Protein AF-A0A957YM64-F1 (afdb_monomer_lite)

Structure (mmCIF, N/CA/C/O backbone):
data_AF-A0A957YM64-F1
#
_entry.id   AF-A0A957YM64-F1
#
loop_
_atom_site.group_PDB
_atom_site.id
_atom_site.type_symbol
_atom_site.label_atom_id
_atom_site.label_alt_id
_atom_site.label_comp_id
_atom_site.label_asym_id
_atom_site.label_entity_id
_atom_site.label_seq_id
_atom_site.pdbx_PDB_ins_code
_atom_site.Cartn_x
_atom_site.Cartn_y
_atom_site.Cartn_z
_atom_site.occupancy
_atom_site.B_iso_or_equiv
_atom_site.auth_seq_id
_atom_site.auth_comp_id
_atom_site.auth_asym_id
_atom_site.auth_atom_id
_atom_site.pdbx_PDB_model_num
ATOM 1 N N . HIS A 1 1 ? -26.240 4.991 -35.172 1.00 28.50 1 HIS A N 1
ATOM 2 C CA . HIS A 1 1 ? -24.871 5.489 -35.412 1.00 28.50 1 HIS A CA 1
ATOM 3 C C . HIS A 1 1 ? -24.410 6.302 -34.207 1.00 28.50 1 HIS A C 1
ATOM 5 O O . HIS A 1 1 ? -24.836 7.437 -34.072 1.00 28.50 1 HIS A O 1
ATOM 11 N N . PHE A 1 2 ? -23.582 5.738 -33.323 1.00 34.59 2 PHE A N 1
ATOM 12 C CA . PHE A 1 2 ? -22.894 6.510 -32.280 1.00 34.59 2 PHE A CA 1
ATOM 13 C C . PHE A 1 2 ? -21.469 6.802 -32.771 1.00 34.59 2 PHE A C 1
ATOM 15 O O . PHE A 1 2 ? -20.614 5.925 -32.748 1.00 34.59 2 PHE A O 1
ATOM 22 N N . ARG A 1 3 ? -21.245 8.012 -33.301 1.00 37.53 3 ARG A N 1
ATOM 23 C CA . ARG A 1 3 ? -19.926 8.552 -33.675 1.00 37.53 3 ARG A CA 1
ATOM 24 C C . ARG A 1 3 ? -19.455 9.472 -32.547 1.00 37.53 3 ARG A C 1
ATOM 26 O O . ARG A 1 3 ? -19.751 10.659 -32.566 1.00 37.53 3 ARG A O 1
ATOM 33 N N . GLY A 1 4 ? -18.780 8.909 -31.553 1.00 42.22 4 GLY A N 1
ATOM 34 C CA . GLY A 1 4 ? -18.268 9.661 -30.404 1.00 42.22 4 GLY A CA 1
ATOM 35 C C . GLY A 1 4 ? -17.292 8.833 -29.578 1.00 42.22 4 GLY A C 1
ATOM 36 O O . GLY A 1 4 ? -17.450 8.732 -28.369 1.00 42.22 4 GLY A O 1
ATOM 37 N N . GLY A 1 5 ? -16.356 8.146 -30.239 1.00 42.66 5 GLY A N 1
ATOM 38 C CA . GLY A 1 5 ? -15.347 7.344 -29.551 1.00 42.66 5 GLY A CA 1
ATOM 39 C C . GLY A 1 5 ? -14.359 8.242 -28.809 1.00 42.66 5 GLY A C 1
ATOM 40 O O . GLY A 1 5 ? -13.780 9.143 -29.412 1.00 42.66 5 GLY A O 1
ATOM 41 N N . LEU A 1 6 ? -14.180 7.994 -27.513 1.00 49.25 6 LEU A N 1
ATOM 42 C CA . LEU A 1 6 ? -13.070 8.535 -26.730 1.00 49.25 6 LEU A CA 1
ATOM 43 C C . LEU A 1 6 ? -11.782 7.800 -27.121 1.00 49.25 6 LEU A C 1
ATOM 45 O O . LEU A 1 6 ? -11.817 6.608 -27.433 1.00 49.25 6 LEU A O 1
ATOM 49 N N . GLY A 1 7 ? -10.646 8.499 -27.105 1.00 53.06 7 GLY A N 1
ATOM 50 C CA . GLY A 1 7 ? -9.351 7.857 -27.339 1.00 53.06 7 GLY A CA 1
ATOM 51 C C . GLY A 1 7 ? -9.031 6.846 -26.232 1.00 53.06 7 GLY A C 1
ATOM 52 O O . GLY A 1 7 ? -9.402 7.061 -25.078 1.00 53.06 7 GLY A O 1
ATOM 53 N N . ALA A 1 8 ? -8.308 5.769 -26.553 1.00 53.97 8 ALA A N 1
ATOM 54 C CA . ALA A 1 8 ? -7.922 4.735 -25.582 1.00 53.97 8 ALA A CA 1
ATOM 55 C C . ALA A 1 8 ? -7.290 5.286 -24.274 1.00 53.97 8 ALA A C 1
ATOM 57 O O . ALA A 1 8 ? -7.686 4.823 -23.205 1.00 53.97 8 ALA A O 1
ATOM 58 N N . PRO A 1 9 ? -6.433 6.333 -24.297 1.00 52.88 9 PRO A N 1
ATOM 59 C CA . PRO A 1 9 ? -5.897 6.932 -23.067 1.00 52.88 9 PRO A CA 1
ATOM 60 C C . PRO A 1 9 ? -6.955 7.631 -22.196 1.00 52.88 9 PRO A C 1
ATOM 62 O O . PRO A 1 9 ? -6.864 7.639 -20.972 1.00 52.88 9 PRO A O 1
ATOM 65 N N . GLN A 1 10 ? -7.985 8.219 -22.815 1.00 53.41 10 GLN A N 1
ATOM 66 C CA . GLN A 1 10 ? -9.077 8.881 -22.090 1.00 53.41 10 GLN A CA 1
ATOM 67 C C . GLN A 1 10 ? -9.998 7.860 -21.418 1.00 53.41 10 GLN A C 1
ATOM 69 O O . GLN A 1 10 ? -10.504 8.124 -20.331 1.00 53.41 10 GLN A O 1
ATOM 74 N N . ILE A 1 11 ? -10.192 6.700 -22.053 1.00 58.19 11 ILE A N 1
ATOM 75 C CA . ILE A 1 11 ? -10.956 5.582 -21.493 1.00 58.19 11 ILE A CA 1
ATOM 76 C C . ILE A 1 11 ? -10.218 4.991 -20.286 1.00 58.19 11 ILE A C 1
ATOM 78 O O . ILE A 1 11 ? -10.838 4.845 -19.235 1.00 58.19 11 ILE A O 1
ATOM 82 N N . GLY A 1 12 ? -8.906 4.749 -20.400 1.00 58.53 12 GLY A N 1
ATOM 83 C CA . GLY A 1 12 ? -8.087 4.228 -19.297 1.00 58.53 12 GLY A CA 1
ATOM 84 C C . GLY A 1 12 ? -8.167 5.096 -18.042 1.00 58.53 12 GLY A C 1
ATOM 85 O O . GLY A 1 12 ? -8.520 4.613 -16.973 1.00 58.53 12 GLY A O 1
ATOM 86 N N . ARG A 1 13 ? -8.006 6.418 -18.192 1.00 60.44 13 ARG A N 1
ATOM 87 C CA . ARG A 1 13 ? -8.088 7.352 -17.058 1.00 60.44 13 ARG A CA 1
ATOM 88 C C . ARG A 1 13 ? -9.453 7.354 -16.361 1.00 60.44 13 ARG A C 1
ATOM 90 O O . ARG A 1 13 ? -9.515 7.486 -15.142 1.00 60.44 13 ARG A O 1
ATOM 97 N N . ILE A 1 14 ? -10.547 7.227 -17.119 1.00 63.06 14 ILE A N 1
ATOM 98 C CA . ILE A 1 14 ? -11.903 7.150 -16.549 1.00 63.06 14 ILE A CA 1
ATOM 99 C C . ILE A 1 14 ? -12.043 5.882 -15.704 1.00 63.06 14 ILE A C 1
ATOM 101 O O . ILE A 1 14 ? -12.552 5.951 -14.588 1.00 63.06 14 ILE A O 1
ATOM 105 N N . ILE A 1 15 ? -11.563 4.747 -16.214 1.00 66.19 15 ILE A N 1
ATOM 106 C CA . ILE A 1 15 ? -11.593 3.469 -15.497 1.00 66.19 15 ILE A CA 1
ATOM 107 C C . ILE A 1 15 ? -10.745 3.544 -14.230 1.00 66.19 15 ILE A C 1
ATOM 109 O O . ILE A 1 15 ? -11.214 3.122 -13.179 1.00 66.19 15 ILE A O 1
ATOM 113 N N . SER A 1 16 ? -9.563 4.159 -14.297 1.00 68.56 16 SER A N 1
ATOM 114 C CA . SER A 1 16 ? -8.715 4.376 -13.125 1.00 68.56 16 SER A CA 1
ATOM 115 C C . SER A 1 16 ? -9.395 5.183 -12.035 1.00 68.56 16 SER A C 1
ATOM 117 O O . SER A 1 16 ? -9.444 4.758 -10.887 1.00 68.56 16 SER A O 1
ATOM 119 N N . THR A 1 17 ? -10.007 6.313 -12.394 1.00 72.19 17 THR A N 1
ATOM 120 C CA . THR A 1 17 ? -10.738 7.137 -11.420 1.00 72.19 17 THR A CA 1
ATOM 121 C C . THR A 1 17 ? -11.903 6.371 -10.788 1.00 72.19 17 THR A C 1
ATOM 123 O O . THR A 1 17 ? -12.185 6.528 -9.601 1.00 72.19 17 THR A O 1
ATOM 126 N N . LEU A 1 18 ? -12.591 5.533 -11.565 1.00 73.31 18 LEU A N 1
ATOM 127 C CA . LEU A 1 18 ? -13.686 4.709 -11.057 1.00 73.31 18 LEU A CA 1
ATOM 128 C C . LEU A 1 18 ? -13.192 3.621 -10.107 1.00 73.31 18 LEU A C 1
ATOM 130 O O . LEU A 1 18 ? -13.816 3.417 -9.068 1.00 73.31 18 LEU A O 1
ATOM 134 N N . ASN A 1 19 ? -12.087 2.954 -10.444 1.00 79.69 19 ASN A N 1
ATOM 135 C CA . ASN A 1 19 ? -11.495 1.945 -9.578 1.00 79.69 19 ASN A CA 1
ATOM 136 C C . ASN A 1 19 ? -11.005 2.570 -8.264 1.00 79.69 19 ASN A C 1
ATOM 138 O O . ASN A 1 19 ? -11.348 2.086 -7.192 1.00 79.69 19 ASN A O 1
ATOM 142 N N . ASP A 1 20 ? -10.341 3.726 -8.326 1.00 85.50 20 ASP A N 1
ATOM 143 C CA . ASP A 1 20 ? -9.937 4.475 -7.131 1.00 85.50 20 ASP A CA 1
ATOM 144 C C . ASP A 1 20 ? -11.128 4.845 -6.246 1.00 85.50 20 ASP A C 1
ATOM 146 O O . ASP A 1 20 ? -11.065 4.748 -5.019 1.00 85.50 20 ASP A O 1
ATOM 150 N N . THR A 1 21 ? -12.230 5.268 -6.872 1.00 85.62 21 THR A N 1
ATOM 151 C CA . THR A 1 21 ? -13.464 5.625 -6.165 1.00 85.62 21 THR A CA 1
ATOM 152 C C . THR A 1 21 ? -14.078 4.400 -5.492 1.00 85.62 21 THR A C 1
ATOM 154 O O . THR A 1 21 ? -14.506 4.484 -4.343 1.00 85.62 21 THR A O 1
ATOM 157 N N . LEU A 1 22 ? -14.101 3.258 -6.185 1.00 87.44 22 LEU A N 1
ATOM 158 C CA . LEU A 1 22 ? -14.574 1.993 -5.632 1.00 87.44 22 LEU A CA 1
ATOM 159 C C . LEU A 1 22 ? -13.719 1.555 -4.446 1.00 87.44 22 LEU A C 1
ATOM 161 O O . LEU A 1 22 ? -14.273 1.312 -3.380 1.00 87.44 22 LEU A O 1
ATOM 165 N N . ILE A 1 23 ? -12.398 1.475 -4.621 1.00 92.25 23 ILE A N 1
ATOM 166 C CA . ILE A 1 23 ? -11.456 1.086 -3.568 1.00 92.25 23 ILE A CA 1
ATOM 167 C C . ILE A 1 23 ? -11.637 2.010 -2.366 1.00 92.25 23 ILE A C 1
ATOM 169 O O . ILE A 1 23 ? -11.862 1.533 -1.260 1.00 92.25 23 ILE A O 1
ATOM 173 N N . SER A 1 24 ? -11.652 3.327 -2.585 1.00 94.38 24 SER A N 1
ATOM 174 C CA . SER A 1 24 ? -11.870 4.304 -1.514 1.00 94.38 24 SER A CA 1
ATOM 175 C C . SER A 1 24 ? -13.193 4.087 -0.787 1.00 94.38 24 SER A C 1
ATOM 177 O O . SER A 1 24 ? -13.242 4.201 0.435 1.00 94.38 24 SER A O 1
ATOM 179 N N . ARG A 1 25 ? -14.273 3.763 -1.509 1.00 94.19 25 ARG A N 1
ATOM 180 C CA . ARG A 1 25 ? -15.571 3.500 -0.882 1.00 94.19 25 ARG A CA 1
ATOM 181 C C . ARG A 1 25 ? -15.588 2.176 -0.120 1.00 94.19 25 ARG A C 1
ATOM 183 O O . ARG A 1 25 ? -16.171 2.124 0.954 1.00 94.19 25 ARG A O 1
ATOM 190 N N . LEU A 1 26 ? -14.952 1.127 -0.636 1.00 95.12 26 LEU A N 1
ATOM 191 C CA . LEU A 1 26 ? -14.823 -0.153 0.065 1.00 95.12 26 LEU A CA 1
ATOM 192 C C . LEU A 1 26 ? -13.991 -0.015 1.339 1.00 95.12 26 LEU A C 1
ATOM 194 O O . LEU A 1 26 ? -14.335 -0.612 2.352 1.00 95.12 26 LEU A O 1
ATOM 198 N N . VAL A 1 27 ? -12.941 0.803 1.298 1.00 97.31 27 VAL A N 1
ATOM 199 C CA . VAL A 1 27 ? -12.133 1.133 2.470 1.00 97.31 27 VAL A CA 1
ATOM 200 C C . VAL A 1 27 ? -12.973 1.878 3.516 1.00 97.31 27 VAL A C 1
ATOM 202 O O . VAL A 1 27 ? -12.989 1.469 4.670 1.00 97.31 27 VAL A O 1
ATOM 205 N N . GLN A 1 28 ? -13.761 2.883 3.117 1.00 96.75 28 GLN A N 1
ATOM 206 C CA . GLN A 1 28 ? -14.695 3.562 4.032 1.00 96.75 28 GLN A CA 1
ATOM 207 C C . GLN A 1 28 ? -15.722 2.602 4.644 1.00 96.75 28 GLN A C 1
ATOM 209 O O . GLN A 1 28 ? -15.986 2.668 5.836 1.00 96.75 28 GLN A O 1
ATOM 214 N N . LEU A 1 29 ? -16.289 1.690 3.847 1.00 96.81 29 LEU A N 1
ATOM 215 C CA . LEU A 1 29 ? -17.212 0.667 4.351 1.00 96.81 29 LEU A CA 1
ATOM 216 C C . LEU A 1 29 ? -16.528 -0.276 5.353 1.00 96.81 29 LEU A C 1
ATOM 218 O O . LEU A 1 29 ? -17.151 -0.684 6.328 1.00 96.81 29 LEU A O 1
ATOM 222 N N . ALA A 1 30 ? -15.250 -0.598 5.142 1.00 97.38 30 ALA A N 1
ATOM 223 C CA . ALA A 1 30 ? -14.474 -1.378 6.099 1.00 97.38 30 ALA A CA 1
ATOM 224 C C . ALA A 1 30 ? -14.286 -0.619 7.423 1.00 97.38 30 ALA A C 1
ATOM 226 O O . ALA A 1 30 ? -14.430 -1.215 8.483 1.00 97.38 30 ALA A O 1
ATOM 227 N N . GLU A 1 31 ? -14.008 0.687 7.381 1.00 97.62 31 GLU A N 1
ATOM 228 C CA . GLU A 1 31 ? -13.911 1.540 8.579 1.00 97.62 31 GLU A CA 1
ATOM 229 C C . GLU A 1 31 ? -15.266 1.707 9.292 1.00 97.62 31 GLU A C 1
ATOM 231 O O . GLU A 1 31 ? -15.326 1.753 10.520 1.00 97.62 31 GLU A O 1
ATOM 236 N N . GLU A 1 32 ? -16.372 1.767 8.545 1.00 97.31 32 GLU A N 1
ATOM 237 C CA . GLU A 1 32 ? -17.729 1.784 9.106 1.00 97.31 32 GLU A CA 1
ATOM 238 C C . GLU A 1 32 ? -18.035 0.477 9.877 1.00 97.31 32 GLU A C 1
ATOM 240 O O . GLU A 1 32 ? -18.640 0.528 10.949 1.00 97.31 32 GLU A O 1
ATOM 245 N N . GLU A 1 33 ? -17.580 -0.677 9.370 1.00 96.81 33 GLU A N 1
ATOM 246 C CA . GLU A 1 33 ? -17.783 -2.008 9.971 1.00 96.81 33 GLU A CA 1
ATOM 247 C C . GLU A 1 33 ? -16.820 -2.291 11.144 1.00 96.81 33 GLU A C 1
ATOM 249 O O . GLU A 1 33 ? -17.227 -2.801 12.189 1.00 96.81 33 GLU A O 1
ATOM 254 N N . LEU A 1 34 ? -15.531 -1.980 10.977 1.00 97.38 34 LEU A N 1
ATOM 255 C CA . LEU A 1 34 ? -14.463 -2.311 11.931 1.00 97.38 34 LEU A CA 1
ATOM 256 C C . LEU A 1 34 ? -14.285 -1.249 13.028 1.00 97.38 34 LEU A C 1
ATOM 258 O O . LEU A 1 34 ? -13.658 -1.522 14.055 1.00 97.38 34 LEU A O 1
ATOM 262 N N . GLY A 1 35 ? -14.835 -0.049 12.829 1.00 97.25 35 GLY A N 1
ATOM 263 C CA . GLY A 1 35 ? -14.542 1.136 13.631 1.00 97.25 35 GLY A CA 1
ATOM 264 C C . GLY A 1 35 ? -13.375 1.950 13.058 1.00 97.25 35 GLY A C 1
ATOM 265 O O . GLY A 1 35 ? -12.783 1.565 12.057 1.00 97.25 35 GLY A O 1
ATOM 266 N N . PRO A 1 36 ? -13.033 3.101 13.664 1.00 96.19 36 PRO A N 1
ATOM 267 C CA . PRO A 1 36 ? -11.994 3.975 13.129 1.00 96.19 36 PRO A CA 1
ATOM 268 C C . PRO A 1 36 ? -10.610 3.304 13.150 1.00 96.19 36 PRO A C 1
ATOM 270 O O . PRO A 1 36 ? -10.307 2.565 14.095 1.00 96.19 36 PRO A O 1
ATOM 273 N N . PRO A 1 37 ? -9.731 3.613 12.177 1.00 97.44 37 PRO A N 1
ATOM 274 C CA . PRO A 1 37 ? -8.383 3.067 12.156 1.00 97.44 37 PRO A CA 1
ATOM 275 C C . PRO A 1 37 ? -7.593 3.499 13.402 1.00 97.44 37 PRO A C 1
ATOM 277 O O . PRO A 1 37 ? -7.702 4.648 13.842 1.00 97.44 37 PRO A O 1
ATOM 280 N N . PRO A 1 38 ? -6.754 2.615 13.973 1.00 97.19 38 PRO A N 1
ATOM 281 C CA . PRO A 1 38 ? -6.012 2.911 15.199 1.00 97.19 38 PRO A CA 1
ATOM 282 C C . PRO A 1 38 ? -4.892 3.943 14.995 1.00 97.19 38 PRO A C 1
ATOM 284 O O . PRO A 1 38 ? -4.346 4.460 15.970 1.00 97.19 38 PRO A O 1
ATOM 287 N N . MET A 1 39 ? -4.519 4.222 13.743 1.00 97.75 39 MET A N 1
ATOM 288 C CA . MET A 1 39 ? -3.472 5.167 13.354 1.00 97.75 39 MET A CA 1
ATOM 289 C C . MET A 1 39 ? -3.601 5.548 11.871 1.00 97.75 39 MET A C 1
ATOM 291 O O . MET A 1 39 ? -4.301 4.852 11.131 1.00 97.75 39 MET A O 1
ATOM 295 N N . PRO A 1 40 ? -2.892 6.598 11.417 1.00 98.06 40 PRO A N 1
ATOM 296 C CA . PRO A 1 40 ? -2.796 6.920 9.999 1.00 98.06 40 PRO A CA 1
ATOM 297 C C . PRO A 1 40 ? -2.280 5.741 9.173 1.00 98.06 40 PRO A C 1
ATOM 299 O O . PRO A 1 40 ? -1.345 5.034 9.568 1.00 98.06 40 PRO A O 1
ATOM 302 N N . TYR A 1 41 ? -2.868 5.563 7.997 1.00 98.62 41 TYR A N 1
ATOM 303 C CA . TYR A 1 41 ? -2.463 4.558 7.021 1.00 98.62 41 TYR A CA 1
ATOM 304 C C . TYR A 1 41 ? -2.656 5.085 5.597 1.00 98.62 41 TYR A C 1
ATOM 306 O O . TYR A 1 41 ? -3.226 6.155 5.381 1.00 98.62 41 TYR A O 1
ATOM 314 N N . ALA A 1 42 ? -2.145 4.346 4.623 1.00 98.38 42 ALA A N 1
ATOM 315 C CA . ALA A 1 42 ? -2.351 4.578 3.210 1.00 98.38 42 ALA A CA 1
ATOM 316 C C . ALA A 1 42 ? -2.662 3.248 2.522 1.00 98.38 42 ALA A C 1
ATOM 318 O O . ALA A 1 42 ? -1.883 2.296 2.603 1.00 98.38 42 ALA A O 1
ATOM 319 N N . TRP A 1 43 ? -3.786 3.208 1.810 1.00 98.06 43 TRP A N 1
ATOM 320 C CA . TRP A 1 43 ? -4.037 2.192 0.797 1.00 98.06 43 TRP A CA 1
ATOM 321 C C . TRP A 1 43 ? -3.363 2.636 -0.494 1.00 98.06 43 TRP A C 1
ATOM 323 O O . TRP A 1 43 ? -3.702 3.692 -1.047 1.00 98.06 43 TRP A O 1
ATOM 333 N N . ILE A 1 44 ? -2.417 1.840 -0.975 1.00 94.75 44 ILE A N 1
ATOM 334 C CA . ILE A 1 44 ? -1.680 2.116 -2.202 1.00 94.75 44 ILE A CA 1
ATOM 335 C C . ILE A 1 44 ? -2.011 1.086 -3.272 1.00 94.75 44 ILE A C 1
ATOM 337 O O . ILE A 1 44 ? -2.309 -0.070 -2.980 1.00 94.75 44 ILE A O 1
ATOM 341 N N . VAL A 1 45 ? -1.941 1.533 -4.516 1.00 90.19 45 VAL A N 1
ATOM 342 C CA . VAL A 1 45 ? -1.958 0.683 -5.707 1.00 90.19 45 VAL A CA 1
ATOM 343 C C . VAL A 1 45 ? -0.671 0.909 -6.483 1.00 90.19 45 VAL A C 1
ATOM 345 O O . VAL A 1 45 ? -0.040 1.958 -6.335 1.00 90.19 45 VAL A O 1
ATOM 348 N N . PHE A 1 46 ? -0.265 -0.047 -7.302 1.00 81.38 46 PHE A N 1
ATOM 349 C CA . PHE A 1 46 ? 0.983 0.034 -8.064 1.00 81.38 46 PHE A CA 1
ATOM 350 C C . PHE A 1 46 ? 0.831 -0.637 -9.435 1.00 81.38 46 PHE A C 1
ATOM 352 O O . PHE A 1 46 ? -0.282 -0.935 -9.874 1.00 81.38 46 PHE A O 1
ATOM 359 N N . GLY A 1 47 ? 1.922 -0.753 -10.193 1.00 66.31 47 GLY A N 1
ATOM 360 C CA . GLY A 1 47 ? 1.868 -1.245 -11.567 1.00 66.31 47 GLY A CA 1
ATOM 361 C C . GLY A 1 47 ? 0.966 -0.388 -12.467 1.00 66.31 47 GLY A C 1
ATOM 362 O O . GLY A 1 47 ? 0.993 0.844 -12.428 1.00 66.31 47 GLY A O 1
ATOM 363 N N . SER A 1 48 ? 0.153 -1.033 -13.308 1.00 60.28 48 SER A N 1
ATOM 364 C CA . SER A 1 48 ? -0.738 -0.313 -14.236 1.00 60.28 48 SER A CA 1
ATOM 365 C C . SER A 1 48 ? -1.820 0.520 -13.527 1.00 60.28 48 SER A C 1
ATOM 367 O O . SER A 1 48 ? -2.264 1.538 -14.068 1.00 60.28 48 SER A O 1
ATOM 369 N N . GLU A 1 49 ? -2.194 0.142 -12.300 1.00 53.41 49 GLU A N 1
ATOM 370 C CA . GLU A 1 49 ? -3.114 0.900 -11.442 1.00 53.41 49 GLU A CA 1
ATOM 371 C C . GLU A 1 49 ? -2.445 2.144 -10.847 1.00 53.41 49 GLU A C 1
ATOM 373 O O . GLU A 1 49 ? -3.045 3.224 -10.772 1.00 53.41 49 GLU A O 1
ATOM 378 N N . GLY A 1 50 ? -1.164 2.014 -10.503 1.00 45.62 50 GLY A N 1
ATOM 379 C CA . GLY A 1 50 ? -0.304 3.119 -10.091 1.00 45.62 50 GLY A CA 1
ATOM 380 C C . GLY A 1 50 ? -0.135 4.165 -11.195 1.00 45.62 50 GLY A C 1
ATOM 381 O O . GLY A 1 50 ? -0.374 5.355 -10.973 1.00 45.62 50 GLY A O 1
ATOM 382 N N . ARG A 1 51 ? 0.145 3.715 -12.426 1.00 54.59 51 ARG A N 1
ATOM 383 C CA . ARG A 1 51 ? 0.339 4.581 -13.607 1.00 54.59 51 ARG A CA 1
ATOM 384 C C . ARG A 1 51 ? -0.946 5.131 -14.234 1.00 54.59 51 ARG A C 1
ATOM 386 O O . ARG A 1 51 ? -0.870 5.914 -15.177 1.00 54.59 51 ARG A O 1
ATOM 393 N N . SER A 1 52 ? -2.125 4.780 -13.713 1.00 50.53 52 SER A N 1
ATOM 394 C CA . SER A 1 52 ? -3.425 5.179 -14.288 1.00 50.53 52 SER A CA 1
ATOM 395 C C . SER A 1 52 ? -3.615 4.737 -15.753 1.00 50.53 52 SER A C 1
ATOM 397 O O . SER A 1 52 ? -4.236 5.436 -16.558 1.00 50.53 52 SER A O 1
ATOM 399 N N . GLU A 1 53 ? -3.068 3.573 -16.111 1.00 50.16 53 GLU A N 1
ATOM 400 C CA . GLU A 1 53 ? -3.117 2.989 -17.462 1.00 50.16 53 GLU A CA 1
ATOM 401 C C . GLU A 1 53 ? -4.141 1.840 -17.554 1.00 50.16 53 GLU A C 1
ATOM 403 O O . GLU A 1 53 ? -4.054 0.986 -18.437 1.00 50.16 53 GLU A O 1
ATOM 408 N N . GLN A 1 54 ? -5.106 1.790 -16.628 1.00 47.88 54 GLN A N 1
ATOM 409 C CA . GLN A 1 54 ? -5.969 0.624 -16.433 1.00 47.88 54 GLN A CA 1
ATOM 410 C C . GLN A 1 54 ? -6.818 0.280 -17.664 1.00 47.88 54 GLN A C 1
ATOM 412 O O . GLN A 1 54 ? -7.466 1.125 -18.289 1.00 47.88 54 GLN A O 1
ATOM 417 N N . ALA A 1 55 ? -6.844 -1.018 -17.972 1.00 52.53 55 ALA A N 1
ATOM 418 C CA . ALA A 1 55 ? -7.791 -1.627 -18.894 1.00 52.53 55 ALA A CA 1
ATOM 419 C C . ALA A 1 55 ? -9.108 -1.975 -18.172 1.00 52.53 55 ALA A C 1
ATOM 421 O O . ALA A 1 55 ? -9.273 -1.777 -16.976 1.00 52.53 55 ALA A O 1
ATOM 422 N N . LEU A 1 56 ? -10.083 -2.494 -18.918 1.00 47.72 56 LEU A N 1
ATOM 423 C CA . LEU A 1 56 ? -11.487 -2.585 -18.490 1.00 47.72 56 LEU A CA 1
ATOM 424 C C . LEU A 1 56 ? -11.829 -3.656 -17.456 1.00 47.72 56 LEU A C 1
ATOM 426 O O . LEU A 1 56 ? -12.953 -3.670 -16.960 1.00 47.72 56 LEU A O 1
ATOM 430 N N . LEU A 1 57 ? -10.862 -4.506 -17.138 1.00 51.19 57 LEU A N 1
ATOM 431 C CA . LEU A 1 57 ? -10.825 -5.410 -15.998 1.00 51.19 57 LEU A CA 1
ATOM 432 C C . LEU A 1 57 ? -9.344 -5.648 -15.704 1.00 51.19 57 LEU A C 1
ATOM 434 O O . LEU A 1 57 ? -8.672 -6.286 -16.517 1.00 51.19 57 LEU A O 1
ATOM 438 N N . THR A 1 58 ? -8.849 -5.104 -14.598 1.00 60.06 58 THR A N 1
ATOM 439 C CA . THR A 1 58 ? -7.493 -5.355 -14.106 1.00 60.06 58 THR A CA 1
ATOM 440 C C . THR A 1 58 ? -7.540 -6.283 -12.901 1.00 60.06 58 THR A C 1
ATOM 442 O O . THR A 1 58 ? -8.511 -6.321 -12.141 1.00 60.06 58 THR A O 1
ATOM 445 N N . ASP A 1 59 ? -6.498 -7.091 -12.795 1.00 64.31 59 ASP A N 1
ATOM 446 C CA . ASP A 1 59 ? -6.062 -7.750 -11.578 1.00 64.31 59 ASP A CA 1
ATOM 447 C C . ASP A 1 59 ? -5.789 -6.706 -10.483 1.00 64.31 59 ASP A C 1
ATOM 449 O O . ASP A 1 59 ? -5.447 -5.557 -10.760 1.00 64.31 59 ASP A O 1
ATOM 453 N N . GLN A 1 60 ? -6.002 -7.107 -9.232 1.00 77.12 60 GLN A N 1
ATOM 454 C CA . GLN A 1 60 ? -5.798 -6.250 -8.067 1.00 77.12 60 GLN A CA 1
ATOM 455 C C . GLN A 1 60 ? -4.307 -6.129 -7.719 1.00 77.12 60 GLN A C 1
ATOM 457 O O . GLN A 1 60 ? -3.736 -7.108 -7.256 1.00 77.12 60 GLN A O 1
ATOM 462 N N . ASP A 1 61 ? -3.714 -4.941 -7.843 1.00 85.31 61 ASP A N 1
ATOM 463 C CA . ASP A 1 61 ? -2.325 -4.673 -7.441 1.00 85.31 61 ASP A CA 1
ATOM 464 C C . ASP A 1 61 ? -2.310 -3.621 -6.324 1.00 85.31 61 ASP A C 1
ATOM 466 O O . ASP A 1 61 ? -2.249 -2.414 -6.573 1.00 85.31 61 ASP A O 1
ATOM 470 N N . ASN A 1 62 ? -2.429 -4.078 -5.073 1.00 92.56 62 ASN A N 1
ATOM 471 C CA . ASN A 1 62 ? -2.589 -3.200 -3.915 1.00 92.56 62 ASN A CA 1
ATOM 472 C C . ASN A 1 62 ? -1.748 -3.600 -2.699 1.00 92.56 62 ASN A C 1
ATOM 474 O O . ASN A 1 62 ? -1.339 -4.746 -2.530 1.00 92.56 62 ASN A O 1
ATOM 478 N N . ALA A 1 63 ? -1.495 -2.617 -1.838 1.00 96.06 63 ALA A N 1
ATOM 479 C CA . ALA A 1 63 ? -0.844 -2.788 -0.548 1.00 96.06 63 ALA A CA 1
ATOM 480 C C . ALA A 1 63 ? -1.376 -1.786 0.480 1.00 96.06 63 ALA A C 1
ATOM 482 O O . ALA A 1 63 ? -2.021 -0.790 0.142 1.00 96.06 63 ALA A O 1
ATOM 483 N N . LEU A 1 64 ? -1.072 -2.049 1.747 1.00 98.12 64 LEU A N 1
ATOM 484 C CA . LEU A 1 64 ? -1.423 -1.194 2.868 1.00 98.12 64 LEU A CA 1
ATOM 485 C C . LEU A 1 64 ? -0.165 -0.828 3.662 1.00 98.12 64 LEU A C 1
ATOM 487 O O . LEU A 1 64 ? 0.620 -1.681 4.082 1.00 98.12 64 LEU A O 1
ATOM 491 N N . VAL A 1 65 ? 0.015 0.472 3.870 1.00 98.38 65 VAL A N 1
ATOM 492 C CA . VAL A 1 65 ? 1.096 1.049 4.673 1.00 98.38 65 VAL A CA 1
ATOM 493 C C . VAL A 1 65 ? 0.474 1.697 5.901 1.00 98.38 65 VAL A C 1
ATOM 495 O O . VAL A 1 65 ? -0.404 2.538 5.744 1.00 98.38 65 VAL A O 1
ATOM 498 N N . TYR A 1 66 ? 0.908 1.358 7.112 1.00 98.44 66 TYR A N 1
ATOM 499 C CA . TYR A 1 66 ? 0.439 2.029 8.335 1.00 98.44 66 TYR A CA 1
ATOM 500 C C . TYR A 1 66 ? 1.583 2.680 9.113 1.00 98.44 66 TYR A C 1
ATOM 502 O O . TYR A 1 66 ? 2.745 2.349 8.904 1.00 98.44 66 TYR A O 1
ATOM 510 N N . ALA A 1 67 ? 1.273 3.663 9.960 1.00 97.81 67 ALA A N 1
ATOM 511 C CA . ALA A 1 67 ? 2.292 4.534 10.547 1.00 97.81 67 ALA A CA 1
ATOM 512 C C . ALA A 1 67 ? 3.361 3.770 11.350 1.00 97.81 67 ALA A C 1
ATOM 514 O O . ALA A 1 67 ? 4.549 3.904 11.070 1.00 97.81 67 ALA A O 1
ATOM 515 N N . GLU A 1 68 ? 2.942 2.957 12.321 1.00 97.12 68 GLU A N 1
ATOM 516 C CA . GLU A 1 68 ? 3.832 2.355 13.319 1.00 97.12 68 GLU A CA 1
ATOM 517 C C . GLU A 1 68 ? 3.425 0.907 13.653 1.00 97.12 68 GLU A C 1
ATOM 519 O O . GLU A 1 68 ? 2.237 0.567 13.630 1.00 97.12 68 GLU A O 1
ATOM 524 N N . PRO A 1 69 ? 4.373 0.022 14.006 1.00 96.19 69 PRO A N 1
ATOM 525 C CA . PRO A 1 69 ? 4.056 -1.344 14.404 1.00 96.19 69 PRO A CA 1
ATOM 526 C C . PRO A 1 69 ? 3.293 -1.385 15.734 1.00 96.19 69 PRO A C 1
ATOM 528 O O . PRO A 1 69 ? 3.772 -0.928 16.770 1.00 96.19 69 PRO A O 1
ATOM 531 N N . SER A 1 70 ? 2.126 -2.029 15.734 1.00 96.25 70 SER A N 1
ATOM 532 C CA . SER A 1 70 ? 1.450 -2.485 16.952 1.00 96.25 70 SER A CA 1
ATOM 533 C C . SER A 1 70 ? 0.584 -3.703 16.646 1.00 96.25 70 SER A C 1
ATOM 535 O O . SER A 1 70 ? 0.168 -3.889 15.503 1.00 96.25 70 SER A O 1
ATOM 537 N N . ASP A 1 71 ? 0.291 -4.525 17.652 1.00 94.31 71 ASP A N 1
ATOM 538 C CA . ASP A 1 71 ? -0.557 -5.710 17.460 1.00 94.31 71 ASP A CA 1
ATOM 539 C C . ASP A 1 71 ? -1.992 -5.317 17.089 1.00 94.31 71 ASP A C 1
ATOM 541 O O . ASP A 1 71 ? -2.553 -5.855 16.143 1.00 94.31 71 ASP A O 1
ATOM 545 N N . ALA A 1 72 ? -2.531 -4.276 17.732 1.00 93.81 72 ALA A N 1
ATOM 546 C CA . ALA A 1 72 ? -3.838 -3.723 17.380 1.00 93.81 72 ALA A CA 1
ATOM 547 C C . ALA A 1 72 ? -3.885 -3.199 15.933 1.00 93.81 72 ALA A C 1
ATOM 549 O O . ALA A 1 72 ? -4.872 -3.419 15.236 1.00 93.81 72 ALA A O 1
ATOM 550 N N . ALA A 1 73 ? -2.822 -2.533 15.462 1.00 94.94 73 ALA A N 1
ATOM 551 C CA . ALA A 1 73 ? -2.725 -2.104 14.067 1.00 94.94 73 ALA A CA 1
ATOM 552 C C . ALA A 1 73 ? -2.650 -3.297 13.114 1.00 94.94 73 ALA A C 1
ATOM 554 O O . ALA A 1 73 ? -3.370 -3.315 12.122 1.00 94.94 73 ALA A O 1
ATOM 555 N N . ARG A 1 74 ? -1.822 -4.303 13.424 1.00 95.69 74 ARG A N 1
ATOM 556 C CA . ARG A 1 74 ? -1.697 -5.517 12.608 1.00 95.69 74 ARG A CA 1
ATOM 557 C C . ARG A 1 74 ? -3.047 -6.203 12.418 1.00 95.69 74 ARG A C 1
ATOM 559 O O . ARG A 1 74 ? -3.438 -6.443 11.279 1.00 95.69 74 ARG A O 1
ATOM 566 N N . ASP A 1 75 ? -3.773 -6.447 13.504 1.00 97.38 75 ASP A N 1
ATOM 567 C CA . ASP A 1 75 ? -5.067 -7.133 13.455 1.00 97.38 75 ASP A CA 1
ATOM 568 C C . ASP A 1 75 ? -6.126 -6.301 12.717 1.00 97.38 75 ASP A C 1
ATOM 570 O O . ASP A 1 75 ? -6.860 -6.820 11.867 1.00 97.38 75 ASP A O 1
ATOM 574 N N . TYR A 1 76 ? -6.183 -4.995 12.999 1.00 98.50 76 TYR A N 1
ATOM 575 C CA . TYR A 1 76 ? -7.125 -4.086 12.352 1.00 98.50 76 TYR A CA 1
ATOM 576 C C . TYR A 1 76 ? -6.869 -3.987 10.843 1.00 98.50 76 TYR A C 1
ATOM 578 O O . TYR A 1 76 ? -7.782 -4.192 10.045 1.00 98.50 76 TYR A O 1
ATOM 586 N N . PHE A 1 77 ? -5.630 -3.708 10.429 1.00 98.56 77 PHE A N 1
ATOM 587 C CA . PHE A 1 77 ? -5.312 -3.496 9.018 1.00 98.56 77 PHE A CA 1
ATOM 588 C C . PHE A 1 77 ? -5.332 -4.792 8.206 1.00 98.56 77 PHE A C 1
ATOM 590 O O . PHE A 1 77 ? -5.724 -4.752 7.042 1.00 98.56 77 PHE A O 1
ATOM 597 N N . ALA A 1 78 ? -5.021 -5.944 8.811 1.00 98.25 78 ALA A N 1
ATOM 598 C CA . ALA A 1 78 ? -5.249 -7.241 8.175 1.00 98.25 78 ALA A CA 1
ATOM 599 C C . ALA A 1 78 ? -6.745 -7.485 7.913 1.00 98.25 78 ALA A C 1
ATOM 601 O O . ALA A 1 78 ? -7.120 -7.926 6.825 1.00 98.25 78 ALA A O 1
ATOM 602 N N . SER A 1 79 ? -7.607 -7.143 8.877 1.00 98.50 79 SER A N 1
ATOM 603 C CA . SER A 1 79 ? -9.065 -7.254 8.727 1.00 98.50 79 SER A CA 1
ATOM 604 C C . SER A 1 79 ? -9.603 -6.295 7.661 1.00 98.50 79 SER A C 1
ATOM 606 O O . SER A 1 79 ? -10.415 -6.693 6.825 1.00 98.50 79 SER A O 1
ATOM 608 N N . LEU A 1 80 ? -9.105 -5.055 7.638 1.00 98.62 80 LEU A N 1
ATOM 609 C CA . LEU A 1 80 ? -9.443 -4.056 6.622 1.00 98.62 80 LEU A CA 1
ATOM 610 C C . LEU A 1 80 ? -9.008 -4.512 5.221 1.00 98.62 80 LEU A C 1
ATOM 612 O O . LEU A 1 80 ? -9.803 -4.458 4.283 1.00 98.62 80 LEU A O 1
ATOM 616 N N . ALA A 1 81 ? -7.782 -5.025 5.080 1.00 98.12 81 ALA A N 1
ATOM 617 C CA . ALA A 1 81 ? -7.273 -5.556 3.819 1.00 98.12 81 ALA A CA 1
ATOM 618 C C . ALA A 1 81 ? -8.114 -6.731 3.308 1.00 98.12 81 ALA A C 1
ATOM 620 O O . ALA A 1 81 ? -8.509 -6.732 2.141 1.00 98.12 81 ALA A O 1
ATOM 621 N N . ALA A 1 82 ? -8.438 -7.692 4.178 1.00 98.00 82 ALA A N 1
ATOM 622 C CA . ALA A 1 82 ? -9.284 -8.829 3.827 1.00 98.00 82 ALA A CA 1
ATOM 623 C C . ALA A 1 82 ? -10.681 -8.380 3.373 1.00 98.00 82 ALA A C 1
ATOM 625 O O . ALA A 1 82 ? -11.149 -8.807 2.319 1.00 98.00 82 ALA A O 1
ATOM 626 N N . PHE A 1 83 ? -11.314 -7.459 4.109 1.00 97.50 83 PHE A N 1
ATOM 627 C CA . PHE A 1 83 ? -12.630 -6.928 3.751 1.00 97.50 83 PHE A CA 1
ATOM 628 C C . PHE A 1 83 ? -12.635 -6.319 2.345 1.00 97.50 83 PHE A C 1
ATOM 630 O O . PHE A 1 83 ? -13.488 -6.655 1.520 1.00 97.50 83 PHE A O 1
ATOM 637 N N . VAL A 1 84 ? -11.683 -5.428 2.060 1.00 96.06 84 VAL A N 1
ATOM 638 C CA . VAL A 1 84 ? -11.629 -4.714 0.779 1.00 96.06 84 VAL A CA 1
ATOM 639 C C . VAL A 1 84 ? -11.336 -5.680 -0.367 1.00 96.06 84 VAL A C 1
ATOM 641 O O . VAL A 1 84 ? -12.053 -5.660 -1.369 1.00 96.06 84 VAL A O 1
ATOM 644 N N . VAL A 1 85 ? -10.347 -6.566 -0.209 1.00 94.25 85 VAL A N 1
ATOM 645 C CA . VAL A 1 85 ? -9.985 -7.560 -1.232 1.00 94.25 85 VAL A CA 1
ATOM 646 C C . VAL A 1 85 ? -11.157 -8.493 -1.536 1.00 94.25 85 VAL A C 1
ATOM 648 O O . VAL A 1 85 ? -11.499 -8.673 -2.705 1.00 94.25 85 VAL A O 1
ATOM 651 N N . ASP A 1 86 ? -11.835 -9.025 -0.518 1.00 93.31 86 ASP A N 1
ATOM 652 C CA . ASP A 1 86 ? -12.976 -9.927 -0.707 1.00 93.31 86 ASP A CA 1
ATOM 653 C C . ASP A 1 86 ? -14.127 -9.250 -1.461 1.00 93.31 86 ASP A C 1
ATOM 655 O O . ASP A 1 86 ? -14.792 -9.865 -2.300 1.00 93.31 86 ASP A O 1
ATOM 659 N N . ARG A 1 87 ? -14.376 -7.963 -1.191 1.00 91.44 87 ARG A N 1
ATOM 660 C CA . ARG A 1 87 ? -15.427 -7.200 -1.878 1.00 91.44 87 ARG A CA 1
ATOM 661 C C . ARG A 1 87 ? -15.041 -6.816 -3.300 1.00 91.44 87 ARG A C 1
ATOM 663 O O . ARG A 1 87 ? -15.910 -6.847 -4.170 1.00 91.44 87 ARG A O 1
ATOM 670 N N . LEU A 1 88 ? -13.768 -6.537 -3.568 1.00 87.81 88 LEU A N 1
ATOM 671 C CA . LEU A 1 88 ? -13.263 -6.381 -4.934 1.00 87.81 88 LEU A CA 1
ATOM 672 C C . LEU A 1 88 ? -13.437 -7.682 -5.732 1.00 87.81 88 LEU A C 1
ATOM 674 O O . LEU A 1 88 ? -13.959 -7.647 -6.848 1.00 87.81 88 LEU A O 1
ATOM 678 N N . VAL A 1 89 ? -13.128 -8.838 -5.135 1.00 86.75 89 VAL A N 1
ATOM 679 C CA . VAL A 1 89 ? -13.378 -10.152 -5.754 1.00 86.75 89 VAL A CA 1
ATOM 680 C C . VAL A 1 89 ? -14.864 -10.355 -6.037 1.00 86.75 89 VAL A C 1
ATOM 682 O O . VAL A 1 89 ? -15.233 -10.712 -7.158 1.00 86.75 89 VAL A O 1
ATOM 685 N N . ALA A 1 90 ? -15.735 -10.073 -5.066 1.00 84.44 90 ALA A N 1
ATOM 686 C CA . ALA A 1 90 ? -17.184 -10.169 -5.248 1.00 84.44 90 ALA A CA 1
ATOM 687 C C . ALA A 1 90 ? -17.715 -9.211 -6.334 1.00 84.44 90 ALA A C 1
ATOM 689 O O . ALA A 1 90 ? -18.679 -9.538 -7.028 1.00 84.44 90 ALA A O 1
ATOM 690 N N . ALA A 1 91 ? -17.070 -8.055 -6.518 1.00 78.56 91 ALA A N 1
ATOM 691 C CA . ALA A 1 91 ? -17.375 -7.083 -7.567 1.00 78.56 91 ALA A CA 1
ATOM 692 C C . ALA A 1 91 ? -16.804 -7.460 -8.952 1.00 78.56 91 ALA A C 1
ATOM 694 O O . ALA A 1 91 ? -17.087 -6.768 -9.932 1.00 78.56 91 ALA A O 1
ATOM 695 N N . GLY A 1 92 ? -16.051 -8.561 -9.058 1.00 75.06 92 GLY A N 1
ATOM 696 C CA . GLY A 1 92 ? -15.518 -9.089 -10.316 1.00 75.06 92 GLY A CA 1
ATOM 697 C C . GLY A 1 92 ? -14.067 -8.711 -10.625 1.00 75.06 92 GLY A C 1
ATOM 698 O O . GLY A 1 92 ? -13.633 -8.927 -11.755 1.00 75.06 92 GLY A O 1
ATOM 699 N N . PHE A 1 93 ? -13.321 -8.180 -9.652 1.00 79.19 93 PHE A N 1
ATOM 700 C CA . PHE A 1 93 ? -11.888 -7.890 -9.766 1.00 79.19 93 PHE A CA 1
ATOM 701 C C . PHE A 1 93 ? -11.104 -9.077 -9.196 1.00 79.19 93 PHE A C 1
ATOM 703 O O . PHE A 1 93 ? -11.065 -9.249 -7.976 1.00 79.19 93 PHE A O 1
ATOM 710 N N . PRO A 1 94 ? -10.522 -9.952 -10.030 1.00 79.19 94 PRO A N 1
ATOM 711 C CA . PRO A 1 94 ? -9.837 -11.138 -9.533 1.00 79.19 94 PRO A CA 1
ATOM 712 C C . PRO A 1 94 ? -8.564 -10.768 -8.743 1.00 79.19 94 PRO A C 1
ATOM 714 O O . PRO A 1 94 ? -7.961 -9.726 -9.012 1.00 79.19 94 PRO A O 1
ATOM 717 N N . PRO A 1 95 ? -8.119 -11.617 -7.797 1.00 82.88 95 PRO A N 1
ATOM 718 C CA . PRO A 1 95 ? -6.833 -11.429 -7.127 1.00 82.88 95 PRO A CA 1
ATOM 719 C C . PRO A 1 95 ? -5.671 -11.452 -8.126 1.00 82.88 95 PRO A C 1
ATOM 721 O O . PRO A 1 95 ? -5.721 -12.201 -9.108 1.00 82.88 95 PRO A O 1
ATOM 724 N N . CYS A 1 96 ? -4.606 -10.698 -7.849 1.00 81.94 96 CYS A N 1
ATOM 725 C CA . CYS A 1 96 ? -3.382 -10.759 -8.642 1.00 81.94 96 CYS A CA 1
ATOM 726 C C . CYS A 1 96 ? -2.720 -12.144 -8.515 1.00 81.94 96 CYS A C 1
ATOM 728 O O . CYS A 1 96 ? -2.414 -12.580 -7.398 1.00 81.94 96 CYS A O 1
ATOM 730 N N . PRO A 1 97 ? -2.442 -12.846 -9.634 1.00 73.06 97 PRO A N 1
ATOM 731 C CA . PRO A 1 97 ? -1.755 -14.140 -9.614 1.00 73.06 97 PRO A CA 1
ATOM 732 C C . PRO A 1 97 ? -0.356 -14.085 -8.986 1.00 73.06 97 PRO A C 1
ATOM 734 O O . PRO A 1 97 ? 0.122 -15.097 -8.478 1.00 73.06 97 PRO A O 1
ATOM 737 N N . GLY A 1 98 ? 0.295 -12.915 -9.028 1.00 76.69 98 GLY A N 1
ATOM 738 C CA . GLY A 1 98 ? 1.594 -12.656 -8.401 1.00 76.69 98 GLY A CA 1
ATOM 739 C C . GLY A 1 98 ? 1.526 -12.439 -6.886 1.00 76.69 98 GLY A C 1
ATOM 740 O O . GLY A 1 98 ? 2.563 -12.395 -6.234 1.00 76.69 98 GLY A O 1
ATOM 741 N N . GLY A 1 99 ? 0.325 -12.334 -6.307 1.00 83.62 99 GLY A N 1
ATOM 742 C CA . GLY A 1 99 ? 0.141 -12.169 -4.866 1.00 83.62 99 GLY A CA 1
ATOM 743 C C . GLY A 1 99 ? 0.391 -10.750 -4.352 1.00 83.62 99 GLY A C 1
ATOM 744 O O . GLY A 1 99 ? 0.509 -10.571 -3.138 1.00 83.62 99 GLY A O 1
ATOM 745 N N . TYR A 1 100 ? 0.439 -9.750 -5.236 1.00 87.94 100 TYR A N 1
ATOM 746 C CA . TYR A 1 100 ? 0.595 -8.336 -4.889 1.00 87.94 100 TYR A CA 1
ATOM 747 C C . TYR A 1 100 ? -0.703 -7.721 -4.351 1.00 87.94 100 TYR A C 1
ATOM 749 O O . TYR A 1 100 ? -1.340 -6.871 -4.962 1.00 87.94 100 TYR A O 1
ATOM 757 N N . MET A 1 101 ? -1.105 -8.224 -3.190 1.00 92.62 101 MET A N 1
ATOM 758 C CA . MET A 1 101 ? -2.366 -7.929 -2.524 1.00 92.62 101 MET A CA 1
ATOM 759 C C . MET A 1 101 ? -2.103 -7.344 -1.139 1.00 92.62 101 MET A C 1
ATOM 761 O O . MET A 1 101 ? -1.216 -7.822 -0.434 1.00 92.62 101 MET A O 1
ATOM 765 N N . ALA A 1 102 ? -2.945 -6.426 -0.673 1.00 96.00 102 ALA A N 1
ATOM 766 C CA . ALA A 1 102 ? -2.876 -5.842 0.663 1.00 96.00 102 ALA A CA 1
ATOM 767 C C . ALA A 1 102 ? -3.004 -6.898 1.768 1.00 96.00 102 ALA A C 1
ATOM 769 O O . ALA A 1 102 ? -2.482 -6.707 2.857 1.00 96.00 102 ALA A O 1
ATOM 770 N N . THR A 1 103 ? -3.614 -8.052 1.490 1.00 95.44 103 THR A N 1
ATOM 771 C CA . THR A 1 103 ? -3.638 -9.197 2.417 1.00 95.44 103 THR A CA 1
ATOM 772 C C . THR A 1 103 ? -2.261 -9.830 2.644 1.00 95.44 103 THR A C 1
ATOM 774 O O . THR A 1 103 ? -2.067 -10.500 3.652 1.00 95.44 103 THR A O 1
ATOM 777 N N . ASN A 1 104 ? -1.312 -9.628 1.725 1.00 93.44 104 ASN A N 1
ATOM 778 C CA . ASN A 1 104 ? 0.075 -10.099 1.820 1.00 93.44 104 ASN A CA 1
ATOM 779 C C . ASN A 1 104 ? 1.062 -8.945 2.076 1.00 93.44 104 ASN A C 1
ATOM 781 O O . ASN A 1 104 ? 2.119 -9.152 2.663 1.0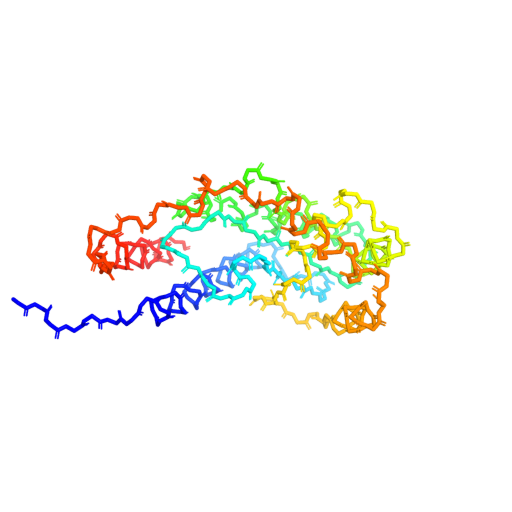0 93.44 104 ASN A O 1
ATOM 785 N N . TRP A 1 105 ? 0.711 -7.734 1.640 1.00 95.75 105 TRP A N 1
ATOM 786 C CA . TRP A 1 105 ? 1.538 -6.531 1.679 1.00 95.75 105 TRP A CA 1
ATOM 787 C C . TRP A 1 105 ? 0.902 -5.473 2.582 1.00 95.75 105 TRP A C 1
ATOM 789 O O . TRP A 1 105 ? 0.508 -4.398 2.133 1.00 95.75 105 TRP A O 1
ATOM 799 N N . CYS A 1 106 ? 0.778 -5.804 3.866 1.00 97.56 106 CYS A N 1
ATOM 800 C CA . CYS A 1 106 ? 0.247 -4.929 4.909 1.00 97.56 106 CYS A CA 1
ATOM 801 C C . CYS A 1 106 ? 1.252 -4.845 6.057 1.00 97.56 106 CYS A C 1
ATOM 803 O O . CYS A 1 106 ? 1.368 -5.774 6.856 1.00 97.56 106 CYS A O 1
ATOM 805 N N . MET A 1 107 ? 1.998 -3.744 6.126 1.00 97.94 107 MET A N 1
ATOM 806 C CA . MET A 1 107 ? 3.109 -3.587 7.072 1.00 97.94 107 MET A CA 1
ATOM 807 C C . MET A 1 107 ? 3.361 -2.100 7.388 1.00 97.94 107 MET A C 1
ATOM 809 O O . MET A 1 107 ? 2.878 -1.225 6.655 1.00 97.94 107 MET A O 1
ATOM 813 N N . PRO A 1 108 ? 4.077 -1.773 8.482 1.00 98.25 108 PRO A N 1
ATOM 814 C CA . PRO A 1 108 ? 4.307 -0.392 8.867 1.00 98.25 108 PRO A CA 1
ATOM 815 C C . PRO A 1 108 ? 5.290 0.304 7.919 1.00 98.25 108 PRO A C 1
ATOM 817 O O . PRO A 1 108 ? 6.126 -0.331 7.276 1.00 98.25 108 PRO A O 1
ATOM 820 N N . LEU A 1 109 ? 5.239 1.635 7.878 1.00 98.19 109 LEU A N 1
ATOM 821 C CA . LEU A 1 109 ? 6.072 2.476 7.015 1.00 98.19 109 LEU A CA 1
ATOM 822 C C . LEU A 1 109 ? 7.579 2.247 7.222 1.00 98.19 109 LEU A C 1
ATOM 824 O O . LEU A 1 109 ? 8.355 2.368 6.276 1.00 98.19 109 LEU A O 1
ATOM 828 N N . GLY A 1 110 ? 8.007 1.910 8.441 1.00 97.81 110 GLY A N 1
ATOM 829 C CA . GLY A 1 110 ? 9.394 1.526 8.724 1.00 97.81 110 GLY A CA 1
ATOM 830 C C . GLY A 1 110 ? 9.834 0.280 7.948 1.00 97.81 110 GLY A C 1
ATOM 831 O O . GLY A 1 110 ? 10.863 0.307 7.283 1.00 97.81 110 GLY A O 1
ATOM 832 N N . GLU A 1 111 ? 9.012 -0.772 7.947 1.00 97.56 111 GLU A N 1
ATOM 833 C CA . GLU A 1 111 ? 9.316 -2.021 7.233 1.00 97.56 111 GLU A CA 1
ATOM 834 C C . GLU A 1 111 ? 9.318 -1.817 5.709 1.00 97.56 111 GLU A C 1
ATOM 836 O O . GLU A 1 111 ? 10.181 -2.350 5.013 1.00 97.56 111 GLU A O 1
ATOM 841 N N . TRP A 1 112 ? 8.426 -0.968 5.186 1.00 96.88 112 TRP A N 1
ATOM 842 C CA . TRP A 1 112 ? 8.458 -0.563 3.776 1.00 96.88 112 TRP A CA 1
ATOM 843 C C . TRP A 1 112 ? 9.757 0.152 3.393 1.00 96.88 112 TRP A C 1
ATOM 845 O O . TRP A 1 112 ? 10.338 -0.145 2.347 1.00 96.88 112 TRP A O 1
ATOM 855 N N . GLN A 1 113 ? 10.233 1.072 4.237 1.00 96.19 113 GLN A N 1
ATOM 856 C CA . GLN A 1 113 ? 11.494 1.777 3.992 1.00 96.19 113 GLN A CA 1
ATOM 857 C C . GLN A 1 113 ? 12.688 0.819 3.982 1.00 96.19 113 GLN A C 1
ATOM 859 O O . GLN A 1 113 ? 13.598 0.984 3.164 1.00 96.19 113 GLN A O 1
ATOM 864 N N . ASP A 1 114 ? 12.679 -0.189 4.854 1.00 95.69 114 ASP A N 1
ATOM 865 C CA . ASP A 1 114 ? 13.717 -1.218 4.904 1.00 95.69 114 ASP A CA 1
ATOM 866 C C . ASP A 1 114 ? 13.702 -2.103 3.648 1.00 95.69 114 ASP A C 1
ATOM 868 O O . ASP A 1 114 ? 14.764 -2.401 3.092 1.00 95.69 114 ASP A O 1
ATOM 872 N N . LEU A 1 115 ? 12.515 -2.477 3.151 1.00 93.06 115 LEU A N 1
ATOM 873 C CA . LEU A 1 115 ? 12.368 -3.210 1.889 1.00 93.06 115 LEU A CA 1
ATOM 874 C C . LEU A 1 115 ? 12.925 -2.412 0.708 1.00 93.06 115 LEU A C 1
ATOM 876 O O . LEU A 1 115 ? 13.763 -2.925 -0.035 1.00 93.06 115 LEU A O 1
ATOM 880 N N . PHE A 1 116 ? 12.522 -1.145 0.574 1.00 92.00 116 PHE A N 1
ATOM 881 C CA . PHE A 1 116 ? 12.984 -0.267 -0.503 1.00 92.00 116 PHE A CA 1
ATOM 882 C C . PHE A 1 116 ? 14.501 -0.086 -0.446 1.00 92.00 116 PHE A C 1
ATOM 884 O O . PHE A 1 116 ? 15.190 -0.284 -1.450 1.00 92.00 116 PHE A O 1
ATOM 891 N N . ALA A 1 117 ? 15.050 0.208 0.736 1.00 91.25 117 ALA A N 1
ATOM 892 C CA . ALA A 1 117 ? 16.492 0.316 0.930 1.00 91.25 117 ALA A CA 1
ATOM 893 C C . ALA A 1 117 ? 17.217 -0.988 0.556 1.00 91.25 117 ALA A C 1
ATOM 895 O O . ALA A 1 117 ? 18.264 -0.954 -0.095 1.00 91.25 117 ALA A O 1
ATOM 896 N N . GLY A 1 118 ? 16.648 -2.138 0.923 1.00 89.19 118 GLY A N 1
ATOM 897 C CA . GLY A 1 118 ? 17.165 -3.456 0.577 1.00 89.19 118 GLY A CA 1
ATOM 898 C C . GLY A 1 118 ? 17.212 -3.699 -0.931 1.00 89.19 118 GLY A C 1
ATOM 899 O O . GLY A 1 118 ? 18.250 -4.136 -1.436 1.00 89.19 118 GLY A O 1
ATOM 900 N N . TRP A 1 119 ? 16.128 -3.384 -1.645 1.00 87.56 119 TRP A N 1
ATOM 901 C CA . TRP A 1 119 ? 16.051 -3.542 -3.099 1.00 87.56 119 TRP A CA 1
ATOM 902 C C . TRP A 1 119 ? 17.033 -2.626 -3.836 1.00 87.56 119 TRP A C 1
ATOM 904 O O . TRP A 1 119 ? 17.685 -3.060 -4.786 1.00 87.56 119 TRP A O 1
ATOM 914 N N . ILE A 1 120 ? 17.202 -1.389 -3.360 1.00 84.00 120 ILE A N 1
ATOM 915 C CA . ILE A 1 120 ? 18.136 -0.412 -3.941 1.00 84.00 120 ILE A CA 1
ATOM 916 C C . ILE A 1 120 ? 19.593 -0.825 -3.695 1.00 84.00 120 ILE A C 1
ATOM 918 O O . ILE A 1 120 ? 20.434 -0.725 -4.591 1.00 84.00 120 ILE A O 1
ATOM 922 N N . ALA A 1 121 ? 19.911 -1.283 -2.482 1.00 85.62 121 ALA A N 1
ATOM 923 C CA . ALA A 1 121 ? 21.275 -1.637 -2.100 1.00 85.62 121 ALA A CA 1
ATOM 924 C C . ALA A 1 121 ? 21.754 -2.951 -2.736 1.00 85.62 121 ALA A C 1
ATOM 926 O O . ALA A 1 121 ? 22.949 -3.107 -2.996 1.00 85.62 121 ALA A O 1
ATOM 927 N N . ARG A 1 122 ? 20.841 -3.905 -2.967 1.00 84.56 122 ARG A N 1
ATOM 928 C CA . ARG A 1 122 ? 21.140 -5.236 -3.518 1.00 84.56 122 ARG A CA 1
ATOM 929 C C . ARG A 1 122 ? 20.186 -5.566 -4.675 1.00 84.56 122 ARG A C 1
ATOM 931 O O . ARG A 1 122 ? 19.216 -6.293 -4.464 1.00 84.56 122 ARG A O 1
ATOM 938 N N . PRO A 1 123 ? 20.469 -5.070 -5.895 1.00 75.88 123 PRO A N 1
ATOM 939 C CA . PRO A 1 123 ? 19.648 -5.290 -7.087 1.00 75.88 123 PRO A CA 1
ATOM 940 C C . PRO A 1 123 ? 19.805 -6.714 -7.653 1.00 75.88 123 PRO A C 1
ATOM 942 O O . PRO A 1 123 ? 20.251 -6.924 -8.779 1.00 75.88 123 PRO A O 1
ATOM 945 N N . GLU A 1 124 ? 19.469 -7.722 -6.856 1.00 80.62 124 GLU A N 1
ATOM 946 C CA . GLU A 1 124 ? 19.329 -9.102 -7.321 1.00 80.62 124 GLU A CA 1
ATOM 947 C C . GLU A 1 124 ? 18.045 -9.256 -8.164 1.00 80.62 124 GLU A C 1
ATOM 949 O O . GLU A 1 124 ? 17.141 -8.427 -8.051 1.00 80.62 124 GLU A O 1
ATOM 954 N N . PRO A 1 125 ? 17.903 -10.306 -9.000 1.00 74.25 125 PRO A N 1
ATOM 955 C CA . PRO A 1 125 ? 16.778 -10.420 -9.933 1.00 74.25 125 PRO A CA 1
ATOM 956 C C . PRO A 1 125 ? 15.388 -10.257 -9.298 1.00 74.25 125 PRO A C 1
ATOM 958 O O . PRO A 1 125 ? 14.548 -9.561 -9.861 1.00 74.25 125 PRO A O 1
ATOM 961 N N . GLN A 1 126 ? 15.159 -10.838 -8.112 1.00 71.94 126 GLN A N 1
ATOM 962 C CA . GLN A 1 126 ? 13.896 -10.662 -7.387 1.00 71.94 126 GLN A CA 1
ATOM 963 C C . GLN A 1 126 ? 13.706 -9.206 -6.947 1.00 71.94 126 GLN A C 1
ATOM 965 O O . GLN A 1 126 ? 12.645 -8.645 -7.171 1.00 71.94 126 GLN A O 1
ATOM 970 N N . ALA A 1 127 ? 14.733 -8.574 -6.375 1.00 75.50 127 ALA A N 1
ATOM 971 C CA . ALA A 1 127 ? 14.668 -7.183 -5.928 1.00 75.50 127 ALA A CA 1
ATOM 972 C C . ALA A 1 127 ? 14.375 -6.207 -7.077 1.00 75.50 127 ALA A C 1
ATOM 974 O O . ALA A 1 127 ? 13.639 -5.247 -6.888 1.00 75.50 127 ALA A O 1
ATOM 975 N N . LEU A 1 128 ? 14.908 -6.467 -8.274 1.00 72.25 128 LEU A N 1
ATOM 976 C CA . LEU A 1 128 ? 14.617 -5.675 -9.472 1.00 72.25 128 LEU A CA 1
ATOM 977 C C . LEU A 1 128 ? 13.175 -5.861 -9.955 1.00 72.25 128 LEU A C 1
ATOM 979 O O . LEU A 1 128 ? 12.551 -4.900 -10.399 1.00 72.25 128 LEU A O 1
ATOM 983 N N . MET A 1 129 ? 12.641 -7.082 -9.855 1.00 73.00 129 MET A N 1
ATOM 984 C CA . MET A 1 129 ? 11.236 -7.353 -10.157 1.00 73.00 129 MET A CA 1
ATOM 985 C C . MET A 1 129 ? 10.312 -6.636 -9.166 1.00 73.00 129 MET A C 1
ATOM 987 O O . MET A 1 129 ? 9.412 -5.924 -9.598 1.00 73.00 129 MET A O 1
ATOM 991 N N . GLU A 1 130 ? 10.576 -6.761 -7.861 1.00 76.94 130 GLU A N 1
ATOM 992 C CA . GLU A 1 130 ? 9.810 -6.074 -6.813 1.00 76.94 130 GLU A CA 1
ATOM 993 C C . GLU A 1 130 ? 9.886 -4.552 -6.967 1.00 76.94 130 GLU A C 1
ATOM 995 O O . GLU A 1 130 ? 8.859 -3.877 -6.965 1.00 76.94 130 GLU A O 1
ATOM 1000 N N . ALA A 1 131 ? 11.082 -4.001 -7.194 1.00 75.25 131 ALA A N 1
ATOM 1001 C CA . ALA A 1 131 ? 11.256 -2.574 -7.436 1.00 75.25 131 ALA A CA 1
ATOM 1002 C C . ALA A 1 131 ? 10.474 -2.109 -8.673 1.00 75.25 131 ALA A C 1
ATOM 1004 O O . ALA A 1 131 ? 9.789 -1.094 -8.615 1.00 75.25 131 ALA A O 1
ATOM 1005 N N . GLY A 1 132 ? 10.504 -2.863 -9.776 1.00 69.88 132 GLY A N 1
ATOM 1006 C CA . GLY A 1 132 ? 9.736 -2.534 -10.980 1.00 69.88 132 GLY A CA 1
ATOM 1007 C C . GLY A 1 132 ? 8.217 -2.539 -10.783 1.00 69.88 132 GLY A C 1
ATOM 1008 O O . GLY A 1 132 ? 7.507 -1.893 -11.549 1.00 69.88 132 GLY A O 1
ATOM 1009 N N . ILE A 1 133 ? 7.718 -3.245 -9.769 1.00 72.25 133 ILE A N 1
ATOM 1010 C CA . ILE A 1 133 ? 6.292 -3.312 -9.440 1.00 72.25 133 ILE A CA 1
ATOM 1011 C C . ILE A 1 133 ? 5.933 -2.203 -8.457 1.00 72.25 133 ILE A C 1
ATOM 1013 O O . ILE A 1 133 ? 5.042 -1.406 -8.737 1.00 72.25 133 ILE A O 1
ATOM 1017 N N . PHE A 1 134 ? 6.652 -2.114 -7.339 1.00 76.94 134 PHE A N 1
ATOM 1018 C CA . PHE A 1 134 ? 6.317 -1.223 -6.233 1.00 76.94 134 PHE A CA 1
ATOM 1019 C C . PHE A 1 134 ? 6.757 0.225 -6.430 1.00 76.94 134 PHE A C 1
ATOM 1021 O O . PHE A 1 134 ? 6.193 1.097 -5.782 1.00 76.94 134 PHE A O 1
ATOM 1028 N N . PHE A 1 135 ? 7.734 0.528 -7.291 1.00 78.50 135 PHE A N 1
ATOM 1029 C CA . PHE A 1 135 ? 8.238 1.904 -7.426 1.00 78.50 135 PHE A CA 1
ATOM 1030 C C . PHE A 1 135 ? 7.265 2.832 -8.170 1.00 78.50 135 PHE A C 1
ATOM 1032 O O . PHE A 1 135 ? 7.370 4.049 -8.045 1.00 78.50 135 PHE A O 1
ATOM 1039 N N . ASP A 1 136 ? 6.265 2.264 -8.849 1.00 75.12 136 ASP A N 1
ATOM 1040 C CA . ASP A 1 136 ? 5.151 2.985 -9.475 1.00 75.12 136 ASP A CA 1
ATOM 1041 C C . ASP A 1 136 ? 3.937 3.121 -8.530 1.00 75.12 136 ASP A C 1
ATOM 1043 O O . ASP A 1 136 ? 2.789 3.145 -8.981 1.00 75.12 136 ASP A O 1
ATOM 1047 N N . PHE A 1 137 ? 4.141 3.154 -7.209 1.00 86.69 137 PHE A N 1
ATOM 1048 C CA . PHE A 1 137 ? 3.020 3.225 -6.274 1.00 86.69 137 PHE A CA 1
ATOM 1049 C C . PHE A 1 137 ? 2.299 4.578 -6.302 1.00 86.69 137 PHE A C 1
ATOM 1051 O O . PHE A 1 137 ? 2.873 5.640 -6.547 1.00 86.69 137 PHE A O 1
ATOM 1058 N N . ARG A 1 138 ? 1.010 4.544 -5.963 1.00 88.94 138 ARG A N 1
ATOM 1059 C CA . ARG A 1 138 ? 0.173 5.722 -5.745 1.00 88.94 138 ARG A CA 1
ATOM 1060 C C . ARG A 1 138 ? -0.814 5.466 -4.617 1.00 88.94 138 ARG A C 1
ATOM 1062 O O . ARG A 1 138 ? -1.436 4.408 -4.547 1.00 88.94 138 ARG A O 1
ATOM 1069 N N . ARG A 1 139 ? -1.019 6.469 -3.763 1.00 93.94 139 ARG A N 1
ATOM 1070 C CA . ARG A 1 139 ? -2.060 6.432 -2.730 1.00 93.94 139 ARG A CA 1
ATOM 1071 C C . ARG A 1 139 ? -3.452 6.595 -3.341 1.00 93.94 139 ARG A C 1
ATOM 1073 O O . ARG A 1 139 ? -3.703 7.564 -4.058 1.00 93.94 139 ARG A O 1
ATOM 1080 N N . VAL A 1 140 ? -4.356 5.686 -2.986 1.00 94.38 140 VAL A N 1
ATOM 1081 C CA . VAL A 1 140 ? -5.788 5.746 -3.325 1.00 94.38 140 VAL A CA 1
ATOM 1082 C C . VAL A 1 140 ? -6.614 6.223 -2.136 1.00 94.38 140 VAL A C 1
ATOM 1084 O O . VAL A 1 140 ? -7.494 7.061 -2.305 1.00 94.38 140 VAL A O 1
ATOM 1087 N N . HIS A 1 141 ? -6.304 5.741 -0.931 1.00 97.12 141 HIS A N 1
ATOM 1088 C CA . HIS A 1 141 ? -7.023 6.099 0.292 1.00 97.12 141 HIS A CA 1
ATOM 1089 C C . HIS A 1 141 ? -6.066 6.289 1.475 1.00 97.12 141 HIS A C 1
ATOM 1091 O O . HIS A 1 141 ? -4.936 5.803 1.441 1.00 97.12 141 HIS A O 1
ATOM 1097 N N . GLY A 1 142 ? -6.533 6.970 2.521 1.00 96.88 142 GLY A N 1
ATOM 1098 C CA . GLY A 1 142 ? -5.790 7.210 3.754 1.00 96.88 142 GLY A CA 1
ATOM 1099 C C . GLY A 1 142 ? -4.986 8.512 3.741 1.00 96.88 142 GLY A C 1
ATOM 1100 O O . GLY A 1 142 ? -4.843 9.181 2.713 1.00 96.88 142 GLY A O 1
ATOM 1101 N N . ASP A 1 143 ? -4.489 8.896 4.910 1.00 96.38 143 ASP A N 1
ATOM 1102 C CA . ASP A 1 143 ? -3.848 10.183 5.180 1.00 96.38 143 ASP A CA 1
ATOM 1103 C C . ASP A 1 143 ? -2.365 10.067 5.563 1.00 96.38 143 ASP A C 1
ATOM 1105 O O . ASP A 1 143 ? -1.684 11.092 5.659 1.00 96.38 143 ASP A O 1
ATOM 1109 N N . LEU A 1 144 ? -1.831 8.847 5.701 1.00 97.88 144 LEU A N 1
ATOM 1110 C CA . LEU A 1 144 ? -0.408 8.639 5.957 1.00 97.88 144 LEU A CA 1
ATOM 1111 C C . LEU A 1 144 ? 0.436 9.263 4.837 1.00 97.88 144 LEU A C 1
ATOM 1113 O O . LEU A 1 144 ? 0.160 9.096 3.642 1.00 97.88 144 LEU A O 1
ATOM 1117 N N . SER A 1 145 ? 1.476 9.994 5.240 1.00 97.00 145 SER A N 1
ATOM 1118 C CA . SER A 1 145 ? 2.467 10.537 4.313 1.00 97.00 145 SER A CA 1
ATOM 1119 C C . SER A 1 145 ? 3.374 9.422 3.800 1.00 97.00 145 SER A C 1
ATOM 1121 O O . SER A 1 145 ? 3.975 8.696 4.590 1.00 97.00 145 SER A O 1
ATOM 1123 N N . LEU A 1 146 ? 3.500 9.326 2.477 1.00 96.38 146 LEU A N 1
ATOM 1124 C CA . LEU A 1 146 ? 4.412 8.400 1.799 1.00 96.38 146 LEU A CA 1
ATOM 1125 C C . LEU A 1 146 ? 5.701 9.087 1.327 1.00 96.38 146 LEU A C 1
ATOM 1127 O O . LEU A 1 146 ? 6.538 8.441 0.699 1.00 96.38 146 LEU A O 1
ATOM 1131 N N . GLU A 1 147 ? 5.900 10.361 1.687 1.00 95.44 147 GLU A N 1
ATOM 1132 C CA . GLU A 1 147 ? 7.098 11.143 1.355 1.00 95.44 147 GLU A CA 1
ATOM 1133 C C . GLU A 1 147 ? 8.417 10.404 1.670 1.00 95.44 147 GLU A C 1
ATOM 1135 O O . GLU A 1 147 ? 9.347 10.498 0.868 1.00 95.44 147 GLU A O 1
ATOM 1140 N N . PRO A 1 148 ? 8.550 9.631 2.774 1.00 95.31 148 PRO A N 1
ATOM 1141 C CA . PRO A 1 148 ? 9.779 8.876 3.022 1.00 95.31 148 PRO A CA 1
ATOM 1142 C C . PRO A 1 148 ? 10.099 7.846 1.928 1.00 95.31 148 PRO A C 1
ATOM 1144 O O . PRO A 1 148 ? 11.254 7.746 1.515 1.00 95.31 148 PRO A O 1
ATOM 1147 N N . LEU A 1 149 ? 9.088 7.135 1.414 1.00 93.38 149 LEU A N 1
ATOM 1148 C CA . LEU A 1 149 ? 9.259 6.176 0.316 1.00 93.38 149 LEU A CA 1
ATOM 1149 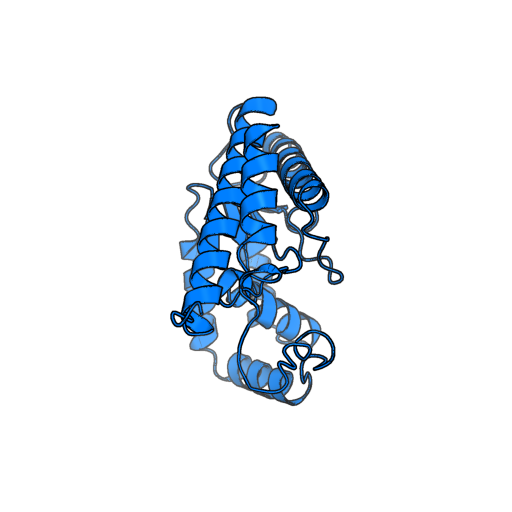C C . LEU A 1 149 ? 9.540 6.905 -1.002 1.00 93.38 149 LEU A C 1
ATOM 1151 O O . LEU A 1 149 ? 10.459 6.535 -1.727 1.00 93.38 149 LEU A O 1
ATOM 1155 N N . GLU A 1 150 ? 8.810 7.988 -1.282 1.00 90.38 150 GLU A N 1
ATOM 1156 C CA . GLU A 1 150 ? 9.032 8.833 -2.467 1.00 90.38 150 GLU A CA 1
ATOM 1157 C C . GLU A 1 150 ? 10.464 9.395 -2.504 1.00 90.38 150 GLU A C 1
ATOM 1159 O O . GLU A 1 150 ? 11.094 9.457 -3.561 1.00 90.38 150 GLU A O 1
ATOM 1164 N N . ARG A 1 151 ? 11.020 9.757 -1.341 1.00 90.75 151 ARG A N 1
ATOM 1165 C CA . ARG A 1 151 ? 12.404 10.223 -1.219 1.00 90.75 151 ARG A CA 1
ATOM 1166 C C . ARG A 1 151 ? 13.413 9.110 -1.495 1.00 90.75 151 ARG A C 1
ATOM 1168 O O . ARG A 1 151 ? 14.361 9.343 -2.239 1.00 90.75 151 ARG A O 1
ATOM 1175 N N . GLN A 1 152 ? 13.194 7.900 -0.973 1.00 89.31 152 GLN A N 1
ATOM 1176 C CA . GLN A 1 152 ? 14.050 6.748 -1.285 1.00 89.31 152 GLN A CA 1
ATOM 1177 C C . GLN A 1 152 ? 14.046 6.417 -2.784 1.00 89.31 152 GLN A C 1
ATOM 1179 O O . GLN A 1 152 ? 15.094 6.084 -3.336 1.00 89.31 152 GLN A O 1
ATOM 1184 N N . LEU A 1 153 ? 12.901 6.563 -3.459 1.00 84.38 153 LEU A N 1
ATOM 1185 C CA . LEU A 1 153 ? 12.809 6.426 -4.916 1.00 84.38 153 LEU A CA 1
ATOM 1186 C C . LEU A 1 153 ? 13.613 7.501 -5.650 1.00 84.38 153 LEU A C 1
ATOM 1188 O O . LEU A 1 153 ? 14.357 7.195 -6.583 1.00 84.38 153 LEU A O 1
ATOM 1192 N N . ALA A 1 154 ? 13.496 8.759 -5.222 1.00 83.19 154 ALA A N 1
ATOM 1193 C CA . ALA A 1 154 ? 14.266 9.855 -5.801 1.00 83.19 154 ALA A CA 1
ATOM 1194 C C . ALA A 1 154 ? 15.781 9.619 -5.667 1.00 83.19 154 ALA A C 1
ATOM 1196 O O . ALA A 1 154 ? 16.524 9.812 -6.632 1.00 83.19 154 ALA A O 1
ATOM 1197 N N . ASP A 1 155 ? 16.228 9.127 -4.512 1.00 81.69 155 ASP A N 1
ATOM 1198 C CA . ASP A 1 155 ? 17.629 8.777 -4.272 1.00 81.69 155 ASP A CA 1
ATOM 1199 C C . ASP A 1 155 ? 18.066 7.561 -5.112 1.00 81.69 155 ASP A C 1
ATOM 1201 O O . ASP A 1 155 ? 19.171 7.543 -5.663 1.00 81.69 155 ASP A O 1
ATOM 1205 N N . ALA A 1 156 ? 17.190 6.564 -5.292 1.00 78.50 156 ALA A N 1
ATOM 1206 C CA . ALA A 1 156 ? 17.438 5.413 -6.162 1.00 78.50 156 ALA A CA 1
ATOM 1207 C C . ALA A 1 156 ? 17.653 5.824 -7.625 1.00 78.50 156 ALA A C 1
ATOM 1209 O O . ALA A 1 156 ? 18.535 5.284 -8.294 1.00 78.50 156 ALA A O 1
ATOM 1210 N N . HIS A 1 157 ? 16.904 6.815 -8.117 1.00 72.25 157 HIS A N 1
ATOM 1211 C CA . HIS A 1 157 ? 17.093 7.370 -9.459 1.00 72.25 157 HIS A CA 1
ATOM 1212 C C . HIS A 1 157 ? 18.447 8.076 -9.635 1.00 72.25 157 HIS A C 1
ATOM 1214 O O . HIS A 1 157 ? 18.930 8.198 -10.759 1.00 72.25 157 HIS A O 1
ATOM 1220 N N . ALA A 1 158 ? 19.099 8.507 -8.552 1.00 74.44 158 ALA A N 1
ATOM 1221 C CA . ALA A 1 158 ? 20.464 9.026 -8.607 1.00 74.44 158 ALA A CA 1
ATOM 1222 C C . ALA A 1 158 ? 21.534 7.910 -8.587 1.00 74.44 158 ALA A C 1
ATOM 1224 O O . ALA A 1 158 ? 22.703 8.161 -8.895 1.00 74.44 158 ALA A O 1
ATOM 1225 N N . ASN A 1 159 ? 21.161 6.667 -8.264 1.00 78.19 159 ASN A N 1
ATOM 1226 C CA . ASN A 1 159 ? 22.069 5.525 -8.217 1.00 78.19 159 ASN A CA 1
ATOM 1227 C C . ASN A 1 159 ? 22.218 4.872 -9.604 1.00 78.19 159 ASN A C 1
ATOM 1229 O O . ASN A 1 159 ? 21.465 3.979 -9.995 1.00 78.19 159 ASN A O 1
ATOM 1233 N N . GLY A 1 160 ? 23.248 5.286 -10.348 1.00 74.25 160 GLY A N 1
ATOM 1234 C CA . GLY A 1 160 ? 23.502 4.794 -11.708 1.00 74.25 160 GLY A CA 1
ATOM 1235 C C . GLY A 1 160 ? 23.722 3.277 -11.824 1.00 74.25 160 GLY A C 1
ATOM 1236 O O . GLY A 1 160 ? 23.413 2.701 -12.865 1.00 74.25 160 GLY A O 1
ATOM 1237 N N . ILE A 1 161 ? 24.208 2.613 -10.768 1.00 77.94 161 ILE A N 1
ATOM 1238 C CA . ILE A 1 161 ? 24.372 1.150 -10.751 1.00 77.94 161 ILE A CA 1
ATOM 1239 C C . ILE A 1 161 ? 23.002 0.476 -10.681 1.00 77.94 161 ILE A C 1
ATOM 1241 O O . ILE A 1 161 ? 22.718 -0.426 -11.466 1.00 77.94 161 ILE A O 1
ATOM 1245 N N . PHE A 1 162 ? 22.140 0.941 -9.777 1.00 73.06 162 PHE A N 1
ATOM 1246 C CA . PHE A 1 162 ? 20.774 0.442 -9.647 1.00 73.06 162 PHE A CA 1
ATOM 1247 C C . PHE A 1 162 ? 19.982 0.624 -10.952 1.00 73.06 162 PHE A C 1
ATOM 1249 O O . PHE A 1 162 ? 19.374 -0.326 -11.441 1.00 73.06 162 PHE A O 1
ATOM 1256 N N . LEU A 1 163 ? 20.079 1.799 -11.587 1.00 76.12 163 LEU A N 1
ATOM 1257 C CA . LEU A 1 163 ? 19.449 2.049 -12.888 1.00 76.12 163 LEU A CA 1
ATOM 1258 C C . LEU A 1 163 ? 19.971 1.128 -13.998 1.00 76.12 163 LEU A C 1
ATOM 1260 O O . LEU A 1 163 ? 19.184 0.658 -14.819 1.00 76.12 163 LEU A O 1
ATOM 1264 N N . ALA A 1 164 ? 21.276 0.844 -14.029 1.00 75.12 164 ALA A N 1
ATOM 1265 C CA . ALA A 1 164 ? 21.849 -0.082 -15.003 1.00 75.12 164 ALA A CA 1
ATOM 1266 C C . ALA A 1 164 ? 21.288 -1.504 -14.832 1.00 75.12 164 ALA A C 1
ATOM 1268 O O . ALA A 1 164 ? 20.939 -2.146 -15.825 1.00 75.12 164 ALA A O 1
ATOM 1269 N N . TYR A 1 165 ? 21.134 -1.969 -13.589 1.00 74.44 165 TYR A N 1
ATOM 1270 C CA . TYR A 1 165 ? 20.502 -3.256 -13.297 1.00 74.44 165 TYR A CA 1
ATOM 1271 C C . TYR A 1 165 ? 19.011 -3.272 -13.650 1.00 74.44 165 TYR A C 1
ATOM 1273 O O . TYR A 1 165 ? 18.561 -4.228 -14.277 1.00 74.44 165 TYR A O 1
ATOM 1281 N N . MET A 1 166 ? 18.258 -2.211 -13.342 1.00 72.88 166 MET A N 1
ATOM 1282 C CA . MET A 1 166 ? 16.852 -2.078 -13.753 1.00 72.88 166 MET A CA 1
ATOM 1283 C C . MET A 1 166 ? 16.700 -2.113 -15.280 1.00 72.88 166 MET A C 1
ATOM 1285 O O . MET A 1 166 ? 15.852 -2.834 -15.804 1.00 72.88 166 MET A O 1
ATOM 1289 N N . ALA A 1 167 ? 17.560 -1.404 -16.018 1.00 70.62 167 ALA A N 1
ATOM 1290 C CA . ALA A 1 167 ? 17.559 -1.415 -17.481 1.00 70.62 167 ALA A CA 1
ATOM 1291 C C . ALA A 1 167 ? 17.918 -2.799 -18.053 1.00 70.62 167 ALA A C 1
ATOM 1293 O O . ALA A 1 167 ? 17.295 -3.266 -19.010 1.00 70.62 167 ALA A O 1
ATOM 1294 N N . GLN A 1 168 ? 18.895 -3.486 -17.455 1.00 66.31 168 GLN A N 1
ATOM 1295 C CA . GLN A 1 168 ? 19.260 -4.849 -17.839 1.00 66.31 168 GLN A CA 1
ATOM 1296 C C . GLN A 1 168 ? 18.125 -5.840 -17.553 1.00 66.31 168 GLN A C 1
ATOM 1298 O O . GLN A 1 168 ? 17.828 -6.694 -18.395 1.00 66.31 168 GLN A O 1
ATOM 1303 N N . ALA A 1 169 ? 17.469 -5.716 -16.397 1.00 65.00 169 ALA A N 1
ATOM 1304 C CA . ALA A 1 169 ? 16.315 -6.523 -16.032 1.00 65.00 169 ALA A CA 1
ATOM 1305 C C . ALA A 1 169 ? 15.156 -6.294 -17.002 1.00 65.00 169 ALA A C 1
ATOM 1307 O O . ALA A 1 169 ? 14.633 -7.275 -17.510 1.00 65.00 169 ALA A O 1
ATOM 1308 N N . ALA A 1 170 ? 14.834 -5.051 -17.371 1.00 62.22 170 ALA A N 1
ATOM 1309 C CA . ALA A 1 170 ? 13.794 -4.749 -18.361 1.00 62.22 170 ALA A CA 1
ATOM 1310 C C . ALA A 1 170 ? 14.068 -5.366 -19.749 1.00 62.22 170 ALA A C 1
ATOM 1312 O O . ALA A 1 170 ? 13.141 -5.707 -20.479 1.00 62.22 170 ALA A O 1
ATOM 1313 N N . ASN A 1 171 ? 15.341 -5.543 -20.116 1.00 57.53 171 ASN A N 1
ATOM 1314 C CA . ASN A 1 171 ? 15.732 -6.187 -21.372 1.00 57.53 171 ASN A CA 1
ATOM 1315 C C . ASN A 1 171 ? 15.745 -7.729 -21.295 1.00 57.53 171 ASN A C 1
ATOM 1317 O O . ASN A 1 171 ? 15.742 -8.400 -22.325 1.00 57.53 171 ASN A O 1
ATOM 1321 N N . THR A 1 172 ? 15.787 -8.295 -20.085 1.00 54.34 172 THR A N 1
ATOM 1322 C CA . THR A 1 172 ? 15.872 -9.748 -19.839 1.00 54.34 172 THR A CA 1
ATOM 1323 C C . THR A 1 172 ? 14.503 -10.327 -19.484 1.00 54.34 172 THR A C 1
ATOM 1325 O O . THR A 1 172 ? 14.063 -11.322 -20.056 1.00 54.34 172 THR A O 1
ATOM 1328 N N . PHE A 1 173 ? 13.800 -9.654 -18.578 1.00 49.28 173 PHE A N 1
ATOM 1329 C CA . PHE A 1 173 ? 12.381 -9.790 -18.317 1.00 49.28 173 PHE A CA 1
ATOM 1330 C C . PHE A 1 173 ? 11.638 -8.918 -19.325 1.00 49.28 173 PHE A C 1
ATOM 1332 O O . PHE A 1 173 ? 11.113 -7.86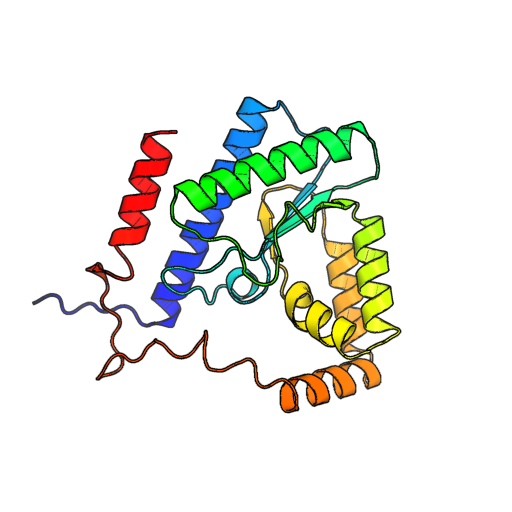0 -18.990 1.00 49.28 173 PHE A O 1
ATOM 1339 N N . ALA A 1 174 ? 11.552 -9.374 -20.576 1.00 38.69 174 ALA A N 1
ATOM 1340 C CA . ALA A 1 174 ? 10.367 -9.006 -21.334 1.00 38.69 174 ALA A CA 1
ATOM 1341 C C . ALA A 1 174 ? 9.188 -9.491 -20.470 1.00 38.69 174 ALA A C 1
ATOM 1343 O O . ALA A 1 174 ? 9.132 -10.699 -20.201 1.00 38.69 174 ALA A O 1
ATOM 1344 N N . PRO A 1 175 ? 8.296 -8.608 -19.971 1.00 37.62 175 PRO A N 1
ATOM 1345 C CA . PRO A 1 175 ? 7.110 -9.077 -19.269 1.00 37.62 175 PRO A CA 1
ATOM 1346 C C . PRO A 1 175 ? 6.467 -10.111 -20.186 1.00 37.62 175 PRO A C 1
ATOM 1348 O O . PRO A 1 175 ? 6.523 -9.915 -21.408 1.00 37.62 175 PRO A O 1
ATOM 1351 N N . PRO A 1 176 ? 5.926 -11.233 -19.679 1.00 34.41 176 PRO A N 1
ATOM 1352 C CA . PRO A 1 176 ? 5.249 -12.168 -20.549 1.00 34.41 176 PRO A CA 1
ATOM 1353 C C . PRO A 1 176 ? 4.197 -11.359 -21.302 1.00 34.41 176 PRO A C 1
ATOM 1355 O O . PRO A 1 176 ? 3.152 -10.990 -20.765 1.00 34.41 176 PRO A O 1
ATOM 1358 N N . LEU A 1 177 ? 4.469 -11.104 -22.584 1.00 38.22 177 LEU A N 1
ATOM 1359 C CA . LEU A 1 177 ? 3.581 -10.448 -23.539 1.00 38.22 177 LEU A CA 1
ATOM 1360 C C . LEU A 1 177 ? 2.309 -11.299 -23.761 1.00 38.22 177 LEU A C 1
ATOM 1362 O O . LEU A 1 177 ? 1.594 -11.115 -24.737 1.00 38.22 177 LEU A O 1
ATOM 1366 N N . GLY A 1 178 ? 2.027 -12.262 -22.877 1.00 34.53 178 GLY A N 1
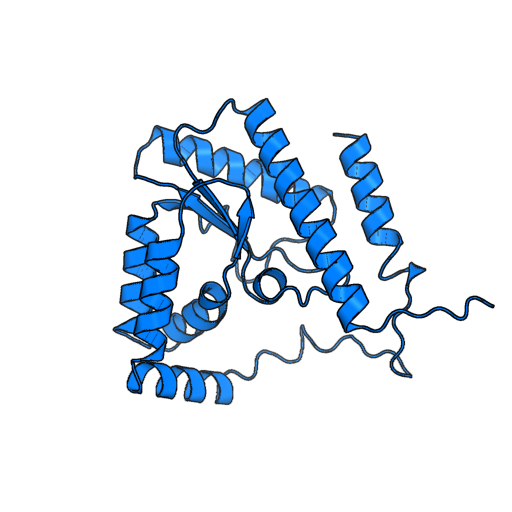ATOM 1367 C CA . GLY A 1 178 ? 0.828 -13.075 -22.812 1.00 34.53 178 GLY A CA 1
ATOM 1368 C C . GLY A 1 178 ? -0.301 -12.463 -21.978 1.00 34.53 178 GLY A C 1
ATOM 1369 O O . GLY A 1 178 ? -1.448 -12.764 -22.289 1.00 34.53 178 GLY A O 1
ATOM 1370 N N . PHE A 1 179 ? -0.031 -11.590 -20.993 1.00 37.56 179 PHE A N 1
ATOM 1371 C CA . PHE A 1 179 ? -1.101 -10.927 -20.215 1.00 37.56 179 PHE A CA 1
ATOM 1372 C C . PHE A 1 179 ? -1.515 -9.564 -20.797 1.00 37.56 179 PHE A C 1
ATOM 1374 O O . PHE A 1 179 ? -2.695 -9.229 -20.813 1.00 37.56 179 PHE A O 1
ATOM 1381 N N . PHE A 1 180 ? -0.577 -8.826 -21.400 1.00 43.50 180 PHE A N 1
ATOM 1382 C CA . PHE A 1 180 ? -0.818 -7.475 -21.937 1.00 43.50 180 PHE A CA 1
ATOM 1383 C C . PHE A 1 180 ? -1.310 -7.419 -23.392 1.00 43.50 180 PHE A C 1
ATOM 1385 O O . PHE A 1 180 ? -1.585 -6.338 -23.906 1.00 43.50 180 PHE A O 1
ATOM 1392 N N . ASN A 1 181 ? -1.441 -8.554 -24.088 1.00 29.62 181 ASN A N 1
ATOM 1393 C CA . ASN A 1 181 ? -1.582 -8.547 -25.551 1.00 29.62 181 ASN A CA 1
ATOM 1394 C C . ASN A 1 181 ? -2.948 -9.014 -26.081 1.00 29.62 181 ASN A C 1
ATOM 1396 O O . ASN A 1 181 ? -3.069 -9.450 -27.227 1.00 29.62 181 ASN A O 1
ATOM 1400 N N . ARG A 1 182 ? -4.016 -8.885 -25.282 1.00 35.66 182 ARG A N 1
ATOM 1401 C CA . ARG A 1 182 ? -5.403 -9.028 -25.772 1.00 35.66 182 ARG A CA 1
ATOM 1402 C C . ARG A 1 182 ? -6.162 -7.705 -25.793 1.00 35.66 182 ARG A C 1
ATOM 1404 O O . ARG A 1 182 ? -7.338 -7.656 -25.461 1.00 35.66 182 ARG A O 1
ATOM 1411 N N . ILE A 1 183 ? -5.532 -6.665 -26.334 1.00 41.53 183 ILE A N 1
ATOM 1412 C CA . ILE A 1 183 ? -6.265 -5.667 -27.123 1.00 41.53 183 ILE A CA 1
ATOM 1413 C C . ILE A 1 183 ? -5.916 -5.897 -28.595 1.00 41.53 183 ILE A C 1
ATOM 1415 O O . ILE A 1 183 ? -5.329 -5.063 -29.272 1.00 41.53 183 ILE A O 1
ATOM 1419 N N . ARG A 1 184 ? -6.295 -7.070 -29.117 1.00 34.88 184 ARG A N 1
ATOM 1420 C CA . ARG A 1 184 ? -6.588 -7.184 -30.547 1.00 34.88 184 ARG A CA 1
ATOM 1421 C C . ARG A 1 184 ? -8.029 -6.731 -30.736 1.00 34.88 184 ARG A C 1
ATOM 1423 O O . ARG A 1 184 ? -8.956 -7.530 -30.673 1.00 34.88 184 ARG A O 1
ATOM 1430 N N . SER A 1 185 ? -8.199 -5.424 -30.903 1.00 43.94 185 SER A N 1
ATOM 1431 C CA . SER A 1 185 ? -9.275 -4.922 -31.750 1.00 43.94 185 SER A CA 1
ATOM 1432 C C . SER A 1 185 ? -8.804 -5.119 -33.182 1.00 43.94 185 SER A C 1
ATOM 1434 O O . SER A 1 185 ? -7.664 -4.767 -33.483 1.00 43.94 185 SER A O 1
ATOM 1436 N N . GLU A 1 186 ? -9.635 -5.700 -34.043 1.00 43.28 186 GLU A N 1
ATOM 1437 C CA . GLU A 1 186 ? -9.280 -5.917 -35.450 1.00 43.28 186 GLU A CA 1
ATOM 1438 C C . GLU A 1 186 ? -8.920 -4.599 -36.171 1.00 43.28 186 GLU A C 1
ATOM 1440 O O . GLU A 1 186 ? -8.185 -4.660 -37.147 1.00 43.28 186 GLU A O 1
ATOM 1445 N N . ASP A 1 187 ? -9.286 -3.422 -35.622 1.00 44.47 187 ASP A N 1
ATOM 1446 C CA . ASP A 1 187 ? -9.084 -2.109 -36.263 1.00 44.47 187 ASP A CA 1
ATOM 1447 C C . ASP A 1 187 ? -8.719 -0.937 -35.308 1.00 44.47 187 ASP A C 1
ATOM 1449 O O . ASP A 1 187 ? -8.893 0.231 -35.654 1.00 44.47 187 ASP A O 1
ATOM 1453 N N . GLY A 1 188 ? -8.235 -1.190 -34.083 1.00 48.00 188 GLY A N 1
ATOM 1454 C CA . GLY A 1 188 ? -7.794 -0.114 -33.165 1.00 48.00 188 GLY A CA 1
ATOM 1455 C C . GLY A 1 188 ? -8.904 0.645 -32.409 1.00 48.00 188 GLY A C 1
ATOM 1456 O O . GLY A 1 188 ? -8.639 1.687 -31.810 1.00 48.00 188 GLY A O 1
ATOM 1457 N N . PHE A 1 189 ? -10.133 0.119 -32.378 1.00 44.84 189 PHE A N 1
ATOM 1458 C CA . PHE A 1 189 ? -11.257 0.676 -31.605 1.00 44.84 189 PHE A CA 1
ATOM 1459 C C . PHE A 1 189 ? -11.666 -0.231 -30.433 1.00 44.84 189 PHE A C 1
ATOM 1461 O O . PHE A 1 189 ? -11.795 -1.444 -30.596 1.00 44.84 189 PHE A O 1
ATOM 1468 N N . VAL A 1 190 ? -11.917 0.350 -29.254 1.00 52.72 190 VAL A N 1
ATOM 1469 C CA . VAL A 1 190 ? -12.418 -0.367 -28.063 1.00 52.72 190 VAL A CA 1
ATOM 1470 C C . VAL A 1 190 ? -13.952 -0.380 -28.056 1.00 52.72 190 VAL A C 1
ATOM 1472 O O . VAL A 1 190 ? -14.589 0.662 -28.220 1.00 52.72 190 VAL A O 1
ATOM 1475 N N . ASP A 1 191 ? -14.561 -1.553 -27.846 1.00 52.75 191 ASP A N 1
ATOM 1476 C CA . ASP A 1 191 ? -16.015 -1.694 -27.672 1.00 52.75 191 ASP A CA 1
ATOM 1477 C C . ASP A 1 191 ? -16.447 -1.159 -26.296 1.00 52.75 191 ASP A C 1
ATOM 1479 O O . ASP A 1 191 ? -16.388 -1.854 -25.282 1.00 52.75 191 ASP A O 1
ATOM 1483 N N . LEU A 1 192 ? -16.931 0.084 -26.288 1.00 49.25 192 LEU A N 1
ATOM 1484 C CA . LEU A 1 192 ? -17.415 0.820 -25.114 1.00 49.25 192 LEU A CA 1
ATOM 1485 C C . LEU A 1 192 ? -18.529 0.108 -24.325 1.00 49.25 192 LEU A C 1
ATOM 1487 O O . LEU A 1 192 ? -18.722 0.403 -23.145 1.00 49.25 192 LEU A O 1
ATOM 1491 N N . LYS A 1 193 ? -19.309 -0.795 -24.940 1.00 47.19 193 LYS A N 1
ATOM 1492 C CA . LYS A 1 193 ? -20.416 -1.467 -24.238 1.00 47.19 193 LYS A CA 1
ATOM 1493 C C . LYS A 1 193 ? -19.911 -2.585 -23.341 1.00 47.19 193 LYS A C 1
ATOM 1495 O O . LYS A 1 193 ? -20.279 -2.631 -22.169 1.00 47.19 193 LYS A O 1
ATOM 1500 N N . LYS A 1 194 ? -19.095 -3.484 -23.892 1.00 48.31 194 LYS A N 1
ATOM 1501 C CA . LYS A 1 194 ? -18.523 -4.611 -23.137 1.00 48.31 194 LYS A CA 1
ATOM 1502 C C . LYS A 1 194 ? -17.335 -4.176 -22.289 1.00 48.31 194 LYS A C 1
ATOM 1504 O O . LYS A 1 194 ? -17.166 -4.674 -21.185 1.00 48.31 194 LYS A O 1
ATOM 1509 N N . GLY A 1 195 ? -16.567 -3.219 -22.789 1.00 48.22 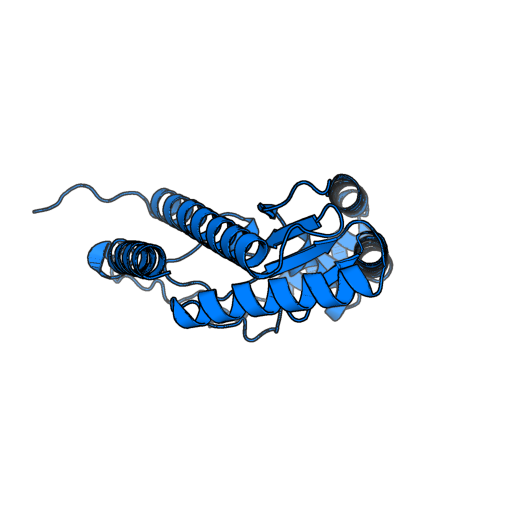195 GLY A N 1
ATOM 1510 C CA . GLY A 1 195 ? -15.407 -2.655 -22.135 1.00 48.22 195 GLY A CA 1
ATOM 1511 C C . GLY A 1 195 ? -15.612 -1.172 -21.850 1.00 48.22 195 GLY A C 1
ATOM 1512 O O . GLY A 1 195 ? -14.939 -0.334 -22.416 1.00 48.22 195 GLY A O 1
ATOM 1513 N N . GLY A 1 196 ? -16.548 -0.802 -20.985 1.00 49.62 196 GLY A N 1
ATOM 1514 C CA . GLY A 1 196 ? -16.669 0.591 -20.532 1.00 49.62 196 GLY A CA 1
ATOM 1515 C C . GLY A 1 196 ? -17.875 0.759 -19.654 1.00 49.62 196 GLY A C 1
ATOM 1516 O O . GLY A 1 196 ? -17.781 1.047 -18.469 1.00 49.62 196 GLY A O 1
ATOM 1517 N N . ILE A 1 197 ? -19.027 0.483 -20.242 1.00 55.34 197 ILE A N 1
ATOM 1518 C CA . ILE A 1 197 ? -20.311 0.675 -19.582 1.00 55.34 197 ILE A CA 1
ATOM 1519 C C . ILE A 1 197 ? -20.634 -0.505 -18.660 1.00 55.34 197 ILE A C 1
ATOM 1521 O O . ILE A 1 197 ? -21.143 -0.293 -17.564 1.00 55.34 197 ILE A O 1
ATOM 1525 N N . ALA A 1 198 ? -20.338 -1.744 -19.067 1.00 58.31 198 ALA A N 1
ATOM 1526 C CA . ALA A 1 198 ? -20.687 -2.921 -18.270 1.00 58.31 198 ALA A CA 1
ATOM 1527 C C . ALA A 1 198 ? -20.003 -2.964 -16.882 1.00 58.31 198 ALA A C 1
ATOM 1529 O O . ALA A 1 198 ? -20.731 -3.169 -15.908 1.00 58.31 198 ALA A O 1
ATOM 1530 N N . PRO A 1 199 ? -18.685 -2.698 -16.743 1.00 55.94 199 PRO A N 1
ATOM 1531 C CA . PRO A 1 199 ? -18.040 -2.620 -15.429 1.00 55.94 199 PRO A CA 1
ATOM 1532 C C . PRO A 1 199 ? -18.595 -1.475 -14.580 1.00 55.94 199 PRO A C 1
ATOM 1534 O O . PRO A 1 199 ? -18.955 -1.692 -13.431 1.00 55.94 199 PRO A O 1
ATOM 1537 N N . VAL A 1 200 ? -18.786 -0.284 -15.163 1.00 57.78 200 VAL A N 1
ATOM 1538 C CA . VAL A 1 200 ? -19.371 0.881 -14.468 1.00 57.78 200 VAL A CA 1
ATOM 1539 C C . VAL A 1 200 ? -20.752 0.571 -13.900 1.00 57.78 200 VAL A C 1
ATOM 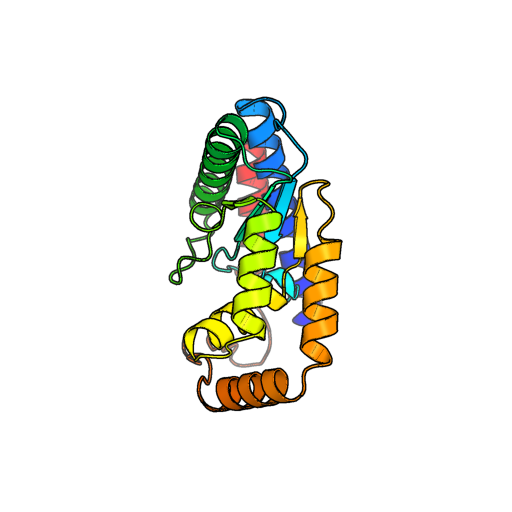1541 O O . VAL A 1 200 ? -21.039 0.877 -12.747 1.00 57.78 200 VAL A O 1
ATOM 1544 N N . VAL A 1 201 ? -21.616 -0.057 -14.697 1.00 60.84 201 VAL A N 1
ATOM 1545 C CA . VAL A 1 201 ? -22.958 -0.458 -14.256 1.00 60.84 201 VAL A CA 1
ATOM 1546 C C . VAL A 1 201 ? -22.884 -1.567 -13.203 1.00 60.84 201 VAL A C 1
ATOM 1548 O O . VAL A 1 201 ? -23.698 -1.572 -12.281 1.00 60.84 201 VAL A O 1
ATOM 1551 N N . GLY A 1 202 ? -21.924 -2.489 -13.312 1.00 64.00 202 GLY A N 1
ATOM 1552 C CA . GLY A 1 202 ? -21.654 -3.506 -12.294 1.00 64.00 202 GLY A CA 1
ATOM 1553 C C . GLY A 1 202 ? -21.272 -2.887 -10.948 1.00 64.00 202 GLY A C 1
ATOM 1554 O O . GLY A 1 202 ? -21.905 -3.189 -9.940 1.00 64.00 202 GLY A O 1
ATOM 1555 N N . LEU A 1 203 ? -20.324 -1.947 -10.955 1.00 60.03 203 LEU A N 1
ATOM 1556 C CA . LEU A 1 203 ? -19.885 -1.200 -9.775 1.00 60.03 203 LEU A CA 1
ATOM 1557 C C . LEU A 1 203 ? -21.007 -0.379 -9.154 1.00 60.03 203 LEU A C 1
ATOM 1559 O O . LEU A 1 203 ? -21.231 -0.459 -7.952 1.00 60.03 203 LEU A O 1
ATOM 1563 N N . ALA A 1 204 ? -21.755 0.366 -9.971 1.00 61.50 204 ALA A N 1
ATOM 1564 C CA . ALA A 1 204 ? -22.878 1.162 -9.489 1.00 61.50 204 ALA A CA 1
ATOM 1565 C C . ALA A 1 204 ? -23.949 0.291 -8.815 1.00 61.50 204 ALA A C 1
ATOM 1567 O O . ALA A 1 204 ? -24.566 0.712 -7.843 1.00 61.50 204 ALA A O 1
ATOM 1568 N N . ARG A 1 205 ? -24.162 -0.937 -9.307 1.00 62.62 205 ARG A N 1
ATOM 1569 C CA . ARG A 1 205 ? -25.068 -1.901 -8.670 1.00 62.62 205 ARG A CA 1
ATOM 1570 C C . ARG A 1 205 ? -24.497 -2.458 -7.375 1.00 62.62 205 ARG A C 1
ATOM 1572 O O . ARG A 1 205 ? -25.239 -2.536 -6.410 1.00 62.62 205 ARG A O 1
ATOM 1579 N N . ALA A 1 206 ? -23.220 -2.831 -7.344 1.00 57.47 206 ALA A N 1
ATOM 1580 C CA . ALA A 1 206 ? -22.578 -3.334 -6.131 1.00 57.47 206 ALA A CA 1
ATOM 1581 C C . ALA A 1 206 ? -22.594 -2.279 -5.013 1.00 57.47 206 ALA A C 1
ATOM 1583 O O . ALA A 1 206 ? -23.033 -2.575 -3.910 1.00 57.47 206 ALA A O 1
ATOM 1584 N N . LEU A 1 207 ? -22.230 -1.032 -5.332 1.00 58.25 207 LEU A N 1
ATOM 1585 C CA . LEU A 1 207 ? -22.297 0.108 -4.410 1.00 58.25 207 LEU A CA 1
ATOM 1586 C C . LEU A 1 207 ? -23.720 0.443 -3.948 1.00 58.25 207 LEU A C 1
ATOM 1588 O O . LEU A 1 207 ? -23.883 1.044 -2.897 1.00 58.25 207 LEU A O 1
ATOM 1592 N N . ALA A 1 208 ? -24.742 0.102 -4.734 1.00 59.84 208 ALA A N 1
ATOM 1593 C CA . ALA A 1 208 ? -26.139 0.286 -4.347 1.00 59.84 208 ALA A CA 1
ATOM 1594 C C . ALA A 1 208 ? -26.701 -0.879 -3.509 1.00 59.84 208 ALA A C 1
ATOM 1596 O O . ALA A 1 208 ? -27.813 -0.767 -2.997 1.00 59.84 208 ALA A O 1
ATOM 1597 N N . LEU A 1 209 ? -25.986 -2.006 -3.431 1.00 56.16 209 LEU A N 1
ATOM 1598 C CA . LEU A 1 209 ? -26.389 -3.213 -2.701 1.00 56.16 209 LEU A CA 1
ATOM 1599 C C . LEU A 1 209 ? -25.586 -3.437 -1.409 1.00 56.16 209 LEU A C 1
ATOM 1601 O O . LEU A 1 209 ? -25.979 -4.297 -0.622 1.00 56.16 209 LEU A O 1
ATOM 1605 N N . ALA A 1 210 ? -24.479 -2.715 -1.232 1.00 52.22 210 ALA A N 1
ATOM 1606 C CA . ALA A 1 210 ? -23.687 -2.645 -0.005 1.00 52.22 210 ALA A CA 1
ATOM 1607 C C . ALA A 1 210 ? -24.185 -1.493 0.874 1.00 52.22 210 ALA A C 1
ATOM 1609 O O . ALA A 1 210 ? -24.227 -1.693 2.104 1.00 52.22 210 ALA A O 1
#

Radius of gyration: 18.41 Å; chains: 1; bounding box: 51×25×54 Å

Secondary structure (DSSP, 8-state):
----PPPHHHHHHHHHHHHHHHHHHHHHHHHHHH-S-SS-EEEEE-HHHHTT---SS--B-EEEEESS--HHHHHHHHHHHHHHHHHHHHTT-PBPTT--STTTSEEEHHHHHHHHHHHHH---HHHHHHHHHHTT-EEEEE----HHHHHHHHHHHH-HHHHHHHHHHHHH----TTTS-----TTS---TIIIIIHHHHHHHHHHHH-

pLDDT: mean 75.92, std 20.22, range [28.5, 98.62]

Sequence (210 aa):
HFRGGLGAPQIGRIISTLNDTLISRLVQLAEEELGPPPMPYAWIVFGSEGRSEQALLTDQDNALVYAEPSDAARDYFASLAAFVVDRLVAAGFPPCPGGYMATNWCMPLGEWQDLFAGWIARPEPQALMEAGIFFDFRRVHGDLSLEPLERQLADAHANGIFLAYMAQAANTFAPPLGFFNRIRSEDGFVDLKKGGIAPVVGLARALALA

Foldseek 3Di:
DDPDADALLVLLLVQLVVVLVLLQVLLVVLCVVLPHQPFWKFKKFWDCSLVSNDFLAEAGQIAMETADDDPSNVVSQLSSQCSSQVLCVVLPRHHDPVNNGRNVHYYYLVVVLVLLVVLLVDVDLVSLVVCNTPVSMDTSDTDDDPVSVVVSSVVSVVPPVSVVSNVVSCVVCPPPCVVVPPPPPVPNGDDCPVTPVVSVVSSVVSVVVD